Protein AF-A0AAU2EBX1-F1 (afdb_monomer)

Mean predicted aligned error: 6.44 Å

Nearest PDB structures (foldseek):
  4s0f-assembly1_A  TM=2.070E-01  e=4.768E-01  Acetivibrio thermocellus ATCC 27405
  6h2f-assembly1_I  TM=1.565E-01  e=7.961E+00  Aeromonas hydrophila subsp. hydrophila AL09-71

Foldseek 3Di:
DDDDDDDDDPDDPDPPDQLVVLVVLLVLLCCLQCVLLLVLLVQVVCVVVVNHDPCSLVVSLVSNLVSLVSLLVVCVVLDDPPDVVVVVVSCVLSVQLNVLSVCCVPDVVSLLSNLLSSLVSSLVSLQSSLVVLVQHSCLLAPPADPPDDPVVLVVLLVVLLVLLLVLLVVLVVLLCVVVVPPPCPVVVLVCVSQVPPDLSSLLSSLSSVLSVQQSSLQRSLVSSCVSSVHDVVVSLCRNLVSQLSSVCSSPPSSVSSSSSSVSSNVSCVVGSNSNSSSVSSSVSSSVVNVVVVVVVVVD

Structure (mmCIF, N/CA/C/O backbone):
data_AF-A0AAU2EBX1-F1
#
_entry.id   AF-A0AAU2EBX1-F1
#
loop_
_atom_site.group_PDB
_atom_site.id
_atom_site.type_symbol
_atom_site.label_atom_id
_atom_site.label_alt_id
_atom_site.label_comp_id
_atom_site.label_asym_id
_atom_site.label_entity_id
_atom_site.label_seq_id
_atom_site.pdbx_PDB_ins_code
_atom_site.Cartn_x
_atom_site.Cartn_y
_atom_site.Cartn_z
_atom_site.occupancy
_atom_site.B_iso_or_equiv
_atom_site.auth_seq_id
_atom_site.auth_comp_id
_atom_site.auth_asym_id
_atom_site.auth_atom_id
_atom_site.pdbx_PDB_model_num
ATOM 1 N N . MET A 1 1 ? -57.497 42.412 3.504 1.00 41.62 1 MET A N 1
ATOM 2 C CA . MET A 1 1 ? -57.061 41.058 3.909 1.00 41.62 1 MET A CA 1
ATOM 3 C C . MET A 1 1 ? -55.959 40.640 2.953 1.00 41.62 1 MET A C 1
ATOM 5 O O . MET A 1 1 ? -56.252 40.436 1.786 1.00 41.62 1 MET A O 1
ATOM 9 N N . SER A 1 2 ? -54.703 40.656 3.404 1.00 42.16 2 SER A N 1
ATOM 10 C CA . SER A 1 2 ? -53.536 40.344 2.570 1.00 42.16 2 SER A CA 1
ATOM 11 C C . SER A 1 2 ? -53.029 38.952 2.939 1.00 42.16 2 SER A C 1
ATOM 13 O O . SER A 1 2 ? -52.634 38.722 4.082 1.00 42.16 2 SER A O 1
ATOM 15 N N . THR A 1 3 ? -53.119 38.014 2.003 1.00 42.94 3 THR A N 1
ATOM 16 C CA . THR A 1 3 ? -52.605 36.647 2.108 1.00 42.94 3 THR A CA 1
ATOM 17 C C . THR A 1 3 ? -51.109 36.658 1.808 1.00 42.94 3 THR A C 1
ATOM 19 O O . THR A 1 3 ? -50.690 36.827 0.666 1.00 42.94 3 THR A O 1
ATOM 22 N N . VAL A 1 4 ? -50.289 36.489 2.846 1.00 42.91 4 VAL A N 1
ATOM 23 C CA . VAL A 1 4 ? -48.840 36.311 2.706 1.00 42.91 4 VAL A CA 1
ATOM 24 C C . VAL A 1 4 ? -48.576 34.882 2.234 1.00 42.91 4 VAL A C 1
ATOM 26 O O . VAL A 1 4 ? -48.843 33.923 2.956 1.00 42.91 4 VAL A O 1
ATOM 29 N N . ALA A 1 5 ? -48.069 34.744 1.010 1.00 46.91 5 ALA A N 1
ATOM 30 C CA . ALA A 1 5 ? -47.605 33.476 0.467 1.00 46.91 5 ALA A CA 1
ATOM 31 C C . ALA A 1 5 ? -46.300 33.057 1.167 1.00 46.91 5 ALA A C 1
ATOM 33 O O . ALA A 1 5 ? -45.279 33.737 1.074 1.00 46.91 5 ALA A O 1
ATOM 34 N N . SER A 1 6 ? -46.334 31.932 1.879 1.00 41.59 6 SER A N 1
ATOM 35 C CA . SER A 1 6 ? -45.150 31.297 2.455 1.00 41.59 6 SER A CA 1
ATOM 36 C C . SER A 1 6 ? -44.335 30.630 1.346 1.00 41.59 6 SER A C 1
ATOM 38 O O . SER A 1 6 ? -44.787 29.654 0.743 1.00 41.59 6 SER A O 1
ATOM 40 N N . HIS A 1 7 ? -43.134 31.139 1.078 1.00 38.91 7 HIS A N 1
ATOM 41 C CA . HIS A 1 7 ? -42.180 30.458 0.208 1.00 38.91 7 HIS A CA 1
ATOM 42 C C . HIS A 1 7 ? -41.736 29.124 0.833 1.00 38.91 7 HIS A C 1
ATOM 44 O O . HIS A 1 7 ? -41.475 29.073 2.039 1.00 38.91 7 HIS A O 1
ATOM 50 N N . PRO A 1 8 ? -41.622 28.046 0.038 1.00 45.88 8 PRO A N 1
ATOM 51 C CA . PRO A 1 8 ? -41.119 26.773 0.522 1.00 45.88 8 PRO A CA 1
ATOM 52 C C . PRO A 1 8 ? -39.643 26.930 0.883 1.00 45.88 8 PRO A C 1
ATOM 54 O O . PRO A 1 8 ? -38.803 27.245 0.041 1.00 45.88 8 PRO A O 1
ATOM 57 N N . VAL A 1 9 ? -39.337 26.710 2.160 1.00 45.66 9 VAL A N 1
ATOM 58 C CA . VAL A 1 9 ? -37.969 26.580 2.654 1.00 45.66 9 VAL A CA 1
ATOM 59 C C . VAL A 1 9 ? -37.342 25.393 1.927 1.00 45.66 9 VAL A C 1
ATOM 61 O O . VAL A 1 9 ? -37.714 24.243 2.157 1.00 45.66 9 VAL A O 1
ATOM 64 N N . THR A 1 10 ? -36.405 25.671 1.023 1.00 46.81 10 THR A N 1
ATOM 65 C CA . THR A 1 10 ? -35.555 24.665 0.385 1.00 46.81 10 THR A CA 1
ATOM 66 C C . THR A 1 10 ? -34.669 24.046 1.462 1.00 46.81 10 THR A C 1
ATOM 68 O O . THR A 1 10 ? -33.590 24.552 1.770 1.00 46.81 10 THR A O 1
ATOM 71 N N . GLY A 1 11 ? -35.173 22.995 2.107 1.00 43.22 11 GLY A N 1
ATOM 72 C CA . GLY A 1 11 ? -34.439 22.240 3.110 1.00 43.22 11 GLY A CA 1
ATOM 73 C C . GLY A 1 11 ? -33.179 21.648 2.492 1.00 43.22 11 GLY A C 1
ATOM 74 O O . GLY A 1 11 ? -33.242 20.974 1.464 1.00 43.22 11 GLY A O 1
ATOM 75 N N . ASN A 1 12 ? -32.031 21.910 3.119 1.00 44.38 12 ASN A N 1
ATOM 76 C CA . ASN A 1 12 ? -30.783 21.247 2.764 1.00 44.38 12 ASN A CA 1
ATOM 77 C C . ASN A 1 12 ? -30.995 19.724 2.774 1.00 44.38 12 ASN A C 1
ATOM 79 O O . ASN A 1 12 ? -31.653 19.213 3.688 1.00 44.38 12 ASN A O 1
ATOM 83 N N . PRO A 1 13 ? -30.450 18.987 1.791 1.00 46.91 13 PRO A N 1
ATOM 84 C CA . PRO A 1 13 ? -30.573 17.540 1.764 1.00 46.91 13 PRO A CA 1
ATOM 85 C C . PRO A 1 13 ? -30.025 16.946 3.071 1.00 46.91 13 PRO A C 1
ATOM 87 O O . PRO A 1 13 ? -29.011 17.429 3.589 1.00 46.91 13 PRO A O 1
ATOM 90 N N . PRO A 1 14 ? -30.678 15.907 3.620 1.00 43.53 14 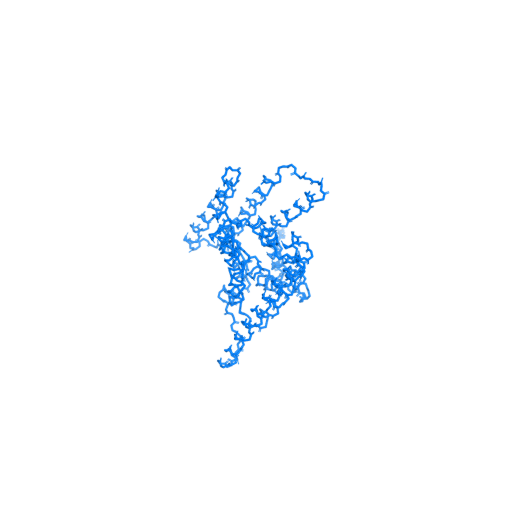PRO A N 1
ATOM 91 C CA . PRO A 1 14 ? -30.229 15.279 4.852 1.00 43.53 14 PRO A CA 1
ATOM 92 C C . PRO A 1 14 ? -28.784 14.778 4.691 1.00 43.53 14 PRO A C 1
ATOM 94 O O . PRO A 1 14 ? -28.427 14.263 3.623 1.00 43.53 14 PRO A O 1
ATOM 97 N N . PRO A 1 15 ? -27.934 14.916 5.727 1.00 51.50 15 PRO A N 1
ATOM 98 C CA . PRO A 1 15 ? -26.558 14.443 5.672 1.00 51.50 15 PRO A CA 1
ATOM 99 C C . PRO A 1 15 ? -26.545 12.954 5.323 1.00 51.50 15 PRO A C 1
ATOM 101 O O . PRO A 1 15 ? -27.290 12.158 5.898 1.00 51.50 15 PRO A O 1
ATOM 104 N N . ALA A 1 16 ? -25.715 12.577 4.347 1.00 52.88 16 ALA A N 1
ATOM 105 C CA . ALA A 1 16 ? -25.587 11.188 3.928 1.00 52.88 16 ALA A CA 1
ATOM 106 C C . ALA A 1 16 ? -25.302 10.298 5.146 1.00 52.88 16 ALA A C 1
ATOM 108 O O . ALA A 1 16 ? -24.457 10.638 5.975 1.00 52.88 16 ALA A O 1
ATOM 109 N N . ALA A 1 17 ? -25.992 9.155 5.231 1.00 60.66 17 ALA A N 1
ATOM 110 C CA . ALA A 1 17 ? -25.763 8.181 6.290 1.00 60.66 17 ALA A CA 1
ATOM 111 C C . ALA A 1 17 ? -24.248 7.908 6.425 1.00 60.66 17 ALA A C 1
ATOM 113 O O . ALA A 1 17 ? -23.605 7.662 5.395 1.00 60.66 17 ALA A O 1
ATOM 114 N N . PRO A 1 18 ? -23.673 7.940 7.644 1.00 69.88 18 PRO A N 1
ATOM 115 C CA . PRO A 1 18 ? -22.225 7.920 7.875 1.00 69.88 18 PRO A CA 1
ATOM 116 C C . PRO A 1 18 ? -21.463 6.842 7.086 1.00 69.88 18 PRO A C 1
ATOM 118 O O . PRO A 1 18 ? -20.353 7.089 6.618 1.00 69.88 18 PRO A O 1
ATOM 121 N N . GLY A 1 19 ? -22.083 5.679 6.852 1.00 77.94 19 GLY A N 1
ATOM 122 C CA . GLY A 1 19 ? -21.477 4.582 6.093 1.00 77.94 19 GLY A CA 1
ATOM 123 C C . GLY A 1 19 ? -21.308 4.832 4.588 1.00 77.94 19 GLY A C 1
ATOM 124 O O . GLY A 1 19 ? -20.322 4.389 4.000 1.00 77.94 19 GLY A O 1
ATOM 125 N N . ARG A 1 20 ? -22.193 5.608 3.942 1.00 83.44 20 ARG A N 1
ATOM 126 C CA . ARG A 1 20 ? -22.067 5.903 2.498 1.00 83.44 20 ARG A CA 1
ATOM 127 C C . ARG A 1 20 ? -20.846 6.774 2.196 1.00 83.44 20 ARG A C 1
ATOM 129 O O . ARG A 1 20 ? -20.253 6.635 1.129 1.00 83.44 20 ARG A O 1
ATOM 136 N N . ALA A 1 21 ? -20.463 7.655 3.121 1.00 89.62 21 ALA A N 1
ATOM 137 C CA . ALA A 1 21 ? -19.276 8.492 2.969 1.00 89.62 21 ALA A CA 1
ATOM 138 C C . ALA A 1 21 ? -17.985 7.660 3.037 1.00 89.62 21 ALA A C 1
ATOM 140 O O . ALA A 1 21 ? -17.120 7.820 2.178 1.00 89.62 21 ALA A O 1
ATOM 141 N N . SER A 1 22 ? -17.882 6.720 3.985 1.00 93.25 22 SER A N 1
ATOM 142 C CA . SER A 1 22 ? -16.699 5.858 4.118 1.00 93.25 22 SER A CA 1
ATOM 143 C C . SER A 1 22 ? -16.467 4.964 2.900 1.00 93.25 22 SER A C 1
ATOM 145 O O . SER A 1 22 ? -15.330 4.847 2.454 1.00 93.25 22 SER A O 1
ATOM 147 N N . GLY A 1 23 ? -17.528 4.407 2.303 1.00 94.44 23 GLY A N 1
ATOM 148 C CA . GLY A 1 23 ? -17.400 3.617 1.071 1.00 94.44 23 GLY A CA 1
ATOM 149 C C . GLY A 1 23 ? -16.854 4.435 -0.107 1.00 94.44 23 GLY A C 1
ATOM 150 O O . GLY A 1 23 ? -15.981 3.968 -0.834 1.00 94.44 23 GLY A O 1
ATOM 151 N N . ARG A 1 24 ? -17.300 5.692 -0.263 1.00 95.38 24 ARG A N 1
ATOM 152 C CA . ARG A 1 24 ? -16.767 6.607 -1.293 1.00 95.38 24 ARG A CA 1
ATOM 153 C C . ARG A 1 24 ? -15.320 7.001 -1.019 1.00 95.38 24 ARG A C 1
ATOM 155 O O . ARG A 1 24 ? -14.526 7.050 -1.950 1.00 95.38 24 ARG A O 1
ATOM 162 N N . HIS A 1 25 ? -14.978 7.267 0.243 1.00 96.06 25 HIS A N 1
ATOM 163 C CA . HIS A 1 25 ? -13.598 7.548 0.636 1.00 96.06 25 HIS A CA 1
ATOM 164 C C . HIS A 1 25 ? -12.679 6.365 0.338 1.00 96.06 25 HIS A C 1
ATOM 166 O O . HIS A 1 25 ? -11.586 6.573 -0.171 1.00 96.06 25 HIS A O 1
ATOM 172 N N . LEU A 1 26 ? -13.129 5.137 0.599 1.00 97.19 26 LEU A N 1
ATOM 173 C CA . LEU A 1 26 ? -12.361 3.941 0.278 1.00 97.19 26 LEU A CA 1
ATOM 174 C C . LEU A 1 26 ? -12.145 3.796 -1.232 1.00 97.19 26 LEU A C 1
ATOM 176 O O . LEU A 1 26 ? -11.009 3.656 -1.672 1.00 97.19 26 LEU A O 1
ATOM 180 N N . ALA A 1 27 ? -13.216 3.885 -2.025 1.00 96.94 27 ALA A N 1
ATOM 181 C CA . ALA A 1 27 ? -13.124 3.776 -3.479 1.00 96.94 27 ALA A CA 1
ATOM 182 C C . ALA A 1 27 ? -12.212 4.858 -4.082 1.00 96.94 27 ALA A C 1
ATOM 184 O O . ALA A 1 27 ? -11.336 4.550 -4.885 1.00 96.94 27 ALA A O 1
ATOM 185 N N . GLY A 1 28 ? -12.374 6.114 -3.651 1.00 97.31 28 GLY A N 1
ATOM 186 C CA . GLY A 1 28 ? -11.518 7.214 -4.091 1.00 97.31 28 GLY A CA 1
ATOM 187 C C . GLY A 1 28 ? -10.058 7.017 -3.683 1.00 97.31 28 GLY A C 1
ATOM 188 O O . GLY A 1 28 ? -9.167 7.264 -4.489 1.00 97.31 28 GLY A O 1
ATOM 189 N N . LEU A 1 29 ? -9.800 6.546 -2.457 1.00 97.69 29 LEU A N 1
ATOM 190 C CA . LEU A 1 29 ? -8.443 6.303 -1.966 1.00 97.69 29 LEU A CA 1
ATOM 191 C C . LEU A 1 29 ? -7.745 5.213 -2.784 1.00 97.69 29 LEU A C 1
ATOM 193 O O . LEU A 1 29 ? -6.605 5.406 -3.192 1.00 97.69 29 LEU A O 1
ATOM 197 N N . LEU A 1 30 ? -8.433 4.101 -3.058 1.00 97.31 30 LEU A N 1
ATOM 198 C CA . LEU A 1 30 ? -7.893 3.018 -3.882 1.00 97.31 30 LEU A CA 1
ATOM 199 C C . LEU A 1 30 ? -7.649 3.473 -5.323 1.00 97.31 30 LEU A C 1
ATOM 201 O O . LEU A 1 30 ? -6.608 3.151 -5.885 1.00 97.31 30 LEU A O 1
ATOM 205 N N . LEU A 1 31 ? -8.555 4.265 -5.901 1.00 96.56 31 LEU A N 1
ATOM 206 C CA . LEU A 1 31 ? -8.373 4.812 -7.245 1.00 96.56 31 LEU A CA 1
ATOM 207 C C . LEU A 1 31 ? -7.144 5.726 -7.323 1.00 96.56 31 LEU A C 1
ATOM 209 O O . LEU A 1 31 ? -6.330 5.587 -8.228 1.00 96.56 31 LEU A O 1
ATOM 213 N N . VAL A 1 32 ? -6.988 6.637 -6.362 1.00 96.38 32 VAL A N 1
ATOM 214 C CA . VAL A 1 32 ? -5.860 7.577 -6.328 1.00 96.38 32 VAL A CA 1
ATOM 215 C C . VAL A 1 32 ? -4.538 6.849 -6.081 1.00 96.38 32 VAL A C 1
ATOM 217 O O . VAL A 1 32 ? -3.565 7.103 -6.788 1.00 96.38 32 VAL A O 1
ATOM 220 N N . ALA A 1 33 ? -4.502 5.942 -5.104 1.00 95.81 33 ALA A N 1
ATOM 221 C CA . ALA A 1 33 ? -3.272 5.280 -4.683 1.00 95.81 33 ALA A CA 1
ATOM 222 C C . ALA A 1 33 ? -2.842 4.144 -5.621 1.00 95.81 33 ALA A C 1
ATOM 224 O O . ALA A 1 33 ? -1.656 3.995 -5.893 1.00 95.81 33 ALA A O 1
ATOM 225 N N . LEU A 1 34 ? -3.789 3.336 -6.102 1.00 94.81 34 LEU A N 1
ATOM 226 C CA . LEU A 1 34 ? -3.503 2.097 -6.832 1.00 94.81 34 LEU A CA 1
ATOM 227 C C . LEU A 1 34 ? -3.910 2.156 -8.303 1.00 94.81 34 LEU A C 1
ATOM 229 O O . LEU A 1 34 ? -3.488 1.294 -9.066 1.00 94.81 34 LEU A O 1
ATOM 233 N N . GLY A 1 35 ? -4.688 3.162 -8.715 1.00 93.06 35 GLY A N 1
ATOM 234 C CA . GLY A 1 35 ? -5.100 3.350 -10.106 1.00 93.06 35 GLY A CA 1
ATOM 235 C C . GLY A 1 35 ? -3.924 3.380 -11.084 1.00 93.06 35 GLY A C 1
ATOM 236 O O . GLY A 1 35 ? -3.943 2.584 -12.022 1.00 93.06 35 GLY A O 1
ATOM 237 N N . PRO A 1 36 ? -2.877 4.204 -10.859 1.00 91.75 36 PRO A N 1
ATOM 238 C CA . PRO A 1 36 ? -1.703 4.210 -11.726 1.00 91.75 36 PRO A CA 1
ATOM 239 C C . PRO A 1 36 ? -1.063 2.827 -11.831 1.00 91.75 36 PRO A C 1
ATOM 241 O O . PRO A 1 36 ? -0.917 2.324 -12.935 1.00 91.75 36 PRO A O 1
ATOM 244 N N . THR A 1 37 ? -0.798 2.161 -10.701 1.00 88.94 37 THR A N 1
ATOM 245 C CA . THR A 1 37 ? -0.186 0.823 -10.684 1.00 88.94 37 THR A CA 1
ATOM 246 C C . THR A 1 37 ? -1.042 -0.224 -11.395 1.00 88.94 37 THR A C 1
ATOM 248 O O . THR A 1 37 ? -0.511 -1.034 -12.147 1.00 88.94 37 THR A O 1
ATOM 251 N N . ALA A 1 38 ? -2.363 -0.210 -11.200 1.00 87.94 38 ALA A N 1
ATOM 252 C CA . ALA A 1 38 ? -3.273 -1.126 -11.883 1.00 87.94 38 ALA A CA 1
ATOM 253 C C . ALA A 1 38 ? -3.236 -0.926 -13.406 1.00 87.94 38 ALA A C 1
ATOM 255 O O . ALA A 1 38 ? -3.242 -1.903 -14.155 1.00 87.94 38 ALA A O 1
ATOM 256 N N . VAL A 1 39 ? -3.148 0.328 -13.865 1.00 88.50 39 VAL A N 1
ATOM 257 C CA . VAL A 1 39 ? -2.975 0.632 -15.288 1.00 88.50 39 VAL A CA 1
ATOM 258 C C . VAL A 1 39 ? -1.600 0.182 -15.778 1.00 88.50 39 VAL A C 1
ATOM 260 O O . VAL A 1 39 ? -1.549 -0.476 -16.812 1.00 88.50 39 VAL A O 1
ATOM 263 N N . SER A 1 40 ? -0.509 0.436 -15.044 1.00 85.50 40 SER A N 1
ATOM 264 C CA . SER A 1 40 ? 0.828 -0.037 -15.438 1.00 85.50 40 SER A CA 1
ATOM 265 C C . SER A 1 40 ? 0.861 -1.565 -15.583 1.00 85.50 40 SER A C 1
ATOM 267 O O . SER A 1 40 ? 1.381 -2.076 -16.568 1.00 85.50 40 SER A O 1
ATOM 269 N N . VAL A 1 41 ? 0.256 -2.304 -14.642 1.00 84.00 41 VAL A N 1
ATOM 270 C CA . VAL A 1 41 ? 0.161 -3.775 -14.703 1.00 84.00 41 VAL A CA 1
ATOM 271 C C . VAL A 1 41 ? -0.648 -4.231 -15.922 1.00 84.00 41 VAL A C 1
ATOM 273 O O . VAL A 1 41 ? -0.265 -5.191 -16.588 1.00 84.00 41 VAL A O 1
ATOM 276 N N . ALA A 1 42 ? -1.747 -3.544 -16.245 1.00 85.69 42 ALA A N 1
ATOM 277 C CA . ALA A 1 42 ? -2.550 -3.857 -17.425 1.00 85.69 42 ALA A CA 1
ATOM 278 C C . ALA A 1 42 ? -1.803 -3.571 -18.741 1.00 85.69 42 ALA A C 1
ATOM 280 O O . ALA A 1 42 ? -1.876 -4.378 -19.668 1.00 85.69 42 ALA A O 1
ATOM 281 N N . LEU A 1 43 ? -1.071 -2.455 -18.825 1.00 85.44 43 LEU A N 1
ATOM 282 C CA . LEU A 1 43 ? -0.263 -2.099 -19.996 1.00 85.44 43 LEU A CA 1
ATOM 283 C C . LEU A 1 43 ? 0.885 -3.095 -20.209 1.00 85.44 43 LEU A C 1
ATOM 285 O O . LEU A 1 43 ? 1.067 -3.582 -21.325 1.00 85.44 43 LEU A O 1
ATOM 289 N N . ASP A 1 44 ? 1.571 -3.493 -19.137 1.00 81.31 44 ASP A N 1
ATOM 290 C CA . ASP A 1 44 ? 2.612 -4.522 -19.185 1.00 81.31 44 ASP A CA 1
ATOM 291 C C . ASP A 1 44 ? 2.050 -5.889 -19.626 1.00 81.31 44 ASP A C 1
ATOM 293 O O . ASP A 1 44 ? 2.661 -6.595 -20.434 1.00 81.31 44 ASP A O 1
ATOM 297 N N . ALA A 1 45 ? 0.849 -6.257 -19.166 1.00 81.50 45 ALA A N 1
ATOM 298 C CA . ALA A 1 45 ? 0.170 -7.471 -19.617 1.00 81.50 45 ALA A CA 1
ATOM 299 C C . ALA A 1 45 ? -0.177 -7.427 -21.119 1.00 81.50 45 ALA A C 1
ATOM 301 O O . ALA A 1 45 ? 0.056 -8.409 -21.827 1.00 81.50 45 ALA A O 1
ATOM 302 N N . LEU A 1 46 ? -0.680 -6.294 -21.626 1.00 85.25 46 LEU A N 1
ATOM 303 C CA . LEU A 1 46 ? -0.950 -6.101 -23.058 1.00 85.25 46 LEU A CA 1
ATOM 304 C C . LEU A 1 46 ? 0.332 -6.174 -23.895 1.00 85.25 46 LEU A C 1
ATOM 306 O O . LEU A 1 46 ? 0.356 -6.837 -24.933 1.00 85.25 46 LEU A O 1
ATOM 310 N N . SER A 1 47 ? 1.409 -5.550 -23.419 1.00 83.56 47 SER A N 1
ATOM 311 C CA . SER A 1 47 ? 2.722 -5.588 -24.065 1.00 83.56 47 SER A CA 1
ATOM 312 C C . SER A 1 47 ? 3.244 -7.025 -24.187 1.00 83.56 47 SER A C 1
ATOM 314 O O . SER A 1 47 ? 3.628 -7.459 -25.275 1.00 83.56 47 SER A O 1
ATOM 316 N N . ARG A 1 48 ? 3.145 -7.821 -23.111 1.00 81.44 48 ARG A N 1
ATOM 317 C CA . ARG A 1 48 ? 3.504 -9.252 -23.117 1.00 81.44 48 ARG A CA 1
ATOM 318 C C . ARG A 1 48 ? 2.613 -10.108 -24.018 1.00 81.44 48 ARG A C 1
ATOM 320 O O . ARG A 1 48 ? 3.084 -11.112 -24.542 1.00 81.44 48 ARG A O 1
ATOM 327 N N . ALA A 1 49 ? 1.366 -9.701 -24.241 1.00 86.12 49 ALA A N 1
ATOM 328 C CA . ALA A 1 49 ? 0.464 -10.339 -25.198 1.00 86.12 49 ALA A CA 1
ATOM 329 C C . ALA A 1 49 ? 0.748 -9.957 -26.668 1.00 86.12 49 ALA A C 1
ATOM 331 O O . ALA A 1 49 ? 0.019 -10.388 -27.558 1.00 86.12 49 ALA A O 1
ATOM 332 N N . GLY A 1 50 ? 1.789 -9.161 -26.946 1.00 91.12 50 GLY A N 1
ATOM 333 C CA . GLY A 1 50 ? 2.140 -8.726 -28.302 1.00 91.12 50 GLY A CA 1
ATOM 334 C C . GLY A 1 50 ? 1.394 -7.473 -28.767 1.00 91.12 50 GLY A C 1
ATOM 335 O O . GLY A 1 50 ? 1.411 -7.154 -29.956 1.00 91.12 50 GLY A O 1
ATOM 336 N N . HIS A 1 51 ? 0.764 -6.741 -27.844 1.00 90.50 51 HIS A N 1
ATOM 337 C CA . HIS A 1 51 ? 0.049 -5.493 -28.108 1.00 90.50 51 HIS A CA 1
ATOM 338 C C . HIS A 1 51 ? 0.717 -4.314 -27.377 1.00 90.50 51 HIS A C 1
ATOM 340 O O . HIS A 1 51 ? 0.128 -3.759 -26.445 1.00 90.50 51 HIS A O 1
ATOM 346 N N . PRO A 1 52 ? 1.953 -3.924 -27.753 1.00 86.75 52 PRO A N 1
ATOM 347 C CA . PRO A 1 52 ? 2.641 -2.813 -27.106 1.00 86.75 52 PRO A CA 1
ATOM 348 C C . PRO A 1 52 ? 1.860 -1.513 -27.313 1.00 86.75 52 PRO A C 1
ATOM 350 O O . PRO A 1 52 ? 1.442 -1.197 -28.428 1.00 86.75 52 PRO A O 1
ATOM 353 N N . VAL A 1 53 ? 1.683 -0.744 -26.238 1.00 85.31 53 VAL A N 1
ATOM 354 C CA . VAL A 1 53 ? 0.965 0.534 -26.277 1.00 85.31 53 VAL A CA 1
ATOM 355 C C . VAL A 1 53 ? 1.969 1.664 -26.534 1.00 85.31 53 VAL A C 1
ATOM 357 O O . VAL A 1 53 ? 2.834 1.921 -25.690 1.00 85.31 53 VAL A O 1
ATOM 360 N N . PRO A 1 54 ? 1.894 2.367 -27.682 1.00 85.19 54 PRO A N 1
ATOM 361 C CA . PRO A 1 54 ? 2.779 3.492 -27.954 1.00 85.19 54 PRO A CA 1
ATOM 362 C C . PRO A 1 54 ? 2.656 4.559 -26.863 1.00 85.19 54 PRO A C 1
ATOM 364 O O . PRO A 1 54 ? 1.555 4.974 -26.507 1.00 85.19 54 PRO A O 1
ATOM 367 N N . GLY A 1 55 ? 3.791 5.020 -26.335 1.00 83.88 55 GLY A N 1
ATOM 368 C CA . GLY A 1 55 ? 3.807 6.063 -25.308 1.00 83.88 55 GLY A CA 1
ATOM 369 C C . GLY A 1 55 ? 3.430 5.596 -23.898 1.00 83.88 55 GLY A C 1
ATOM 370 O O . GLY A 1 55 ? 3.157 6.448 -23.058 1.00 83.88 55 GLY A O 1
ATOM 371 N N . GLU A 1 56 ? 3.465 4.289 -23.608 1.00 85.69 56 GLU A N 1
ATOM 372 C CA . GLU A 1 56 ? 3.199 3.708 -22.278 1.00 85.69 56 GLU A CA 1
ATOM 373 C C . GLU A 1 56 ? 3.862 4.485 -21.129 1.00 85.69 56 GLU A C 1
ATOM 375 O O . GLU A 1 56 ? 3.196 4.872 -20.174 1.00 85.69 56 GLU A O 1
ATOM 380 N N . ARG A 1 57 ? 5.157 4.806 -21.252 1.00 86.00 57 ARG A N 1
ATOM 381 C CA . ARG A 1 57 ? 5.888 5.575 -20.230 1.00 86.00 57 ARG A CA 1
ATOM 382 C C . ARG A 1 57 ? 5.300 6.970 -19.995 1.00 86.00 57 ARG A C 1
ATOM 384 O O . ARG A 1 57 ? 5.269 7.433 -18.861 1.00 86.00 57 ARG A O 1
ATOM 391 N N . VAL A 1 58 ? 4.863 7.650 -21.055 1.00 89.50 58 VAL A N 1
ATOM 392 C CA . VAL A 1 58 ? 4.239 8.978 -20.944 1.00 89.50 58 VAL A CA 1
ATOM 393 C C . VAL A 1 58 ? 2.873 8.849 -20.277 1.00 89.50 58 VAL A C 1
ATOM 395 O O . VAL A 1 58 ? 2.563 9.630 -19.383 1.00 89.50 58 VAL A O 1
ATOM 398 N N . ALA A 1 59 ? 2.085 7.843 -20.664 1.00 88.75 59 ALA A N 1
ATOM 399 C CA . ALA A 1 59 ? 0.789 7.570 -20.054 1.00 88.75 59 ALA A CA 1
ATOM 400 C C . ALA A 1 59 ? 0.913 7.254 -18.552 1.00 88.75 59 ALA A C 1
ATOM 402 O O . ALA A 1 59 ? 0.155 7.812 -17.761 1.00 88.75 59 ALA A O 1
ATOM 403 N N . ASP A 1 60 ? 1.893 6.437 -18.151 1.00 88.88 60 ASP A N 1
ATOM 404 C CA . ASP A 1 60 ? 2.150 6.101 -16.743 1.00 88.88 60 ASP A CA 1
ATOM 405 C C . ASP A 1 60 ? 2.488 7.348 -15.911 1.00 88.88 60 ASP A C 1
ATOM 407 O O . ASP A 1 60 ? 1.848 7.607 -14.891 1.00 88.88 60 ASP A O 1
ATOM 411 N N . VAL A 1 61 ? 3.417 8.183 -16.394 1.00 91.50 61 VAL A N 1
ATOM 412 C CA . VAL A 1 61 ? 3.779 9.447 -15.728 1.00 91.50 61 VAL A CA 1
ATOM 413 C C . VAL A 1 61 ? 2.573 10.385 -15.631 1.00 91.50 61 VAL A C 1
ATOM 415 O O . VAL A 1 61 ? 2.312 10.948 -14.570 1.00 91.50 61 VAL A O 1
ATOM 418 N N . VAL A 1 62 ? 1.793 10.541 -16.706 1.00 93.50 62 VAL A N 1
ATOM 419 C CA . VAL A 1 62 ? 0.594 11.399 -16.702 1.00 93.50 62 VAL A CA 1
ATOM 420 C C . VAL A 1 62 ? -0.440 10.902 -15.691 1.00 93.50 62 VAL A C 1
ATOM 422 O O . VAL A 1 62 ? -0.992 11.706 -14.939 1.00 93.50 62 VAL A O 1
ATOM 425 N N . LEU A 1 63 ? -0.683 9.593 -15.616 1.00 92.94 63 LEU A N 1
ATOM 426 C CA . LEU A 1 63 ? -1.609 9.016 -14.640 1.00 92.94 63 LEU A CA 1
ATOM 427 C C . LEU A 1 63 ? -1.130 9.226 -13.203 1.00 92.94 63 LEU A C 1
ATOM 429 O O . LEU A 1 63 ? -1.931 9.600 -12.345 1.00 92.94 63 LEU A O 1
ATOM 433 N N . ARG A 1 64 ? 0.169 9.058 -12.937 1.00 93.88 64 ARG A N 1
ATOM 434 C CA . ARG A 1 64 ? 0.756 9.337 -11.619 1.00 93.88 64 ARG A CA 1
ATOM 435 C C . ARG A 1 64 ? 0.638 10.813 -11.253 1.00 93.88 64 ARG A C 1
ATOM 437 O O . ARG A 1 64 ? 0.229 11.113 -10.135 1.00 93.88 64 ARG A O 1
ATOM 444 N N . LEU A 1 65 ? 0.886 11.731 -12.189 1.00 96.12 65 LEU A N 1
ATOM 445 C CA . LEU A 1 65 ? 0.680 13.170 -11.985 1.00 96.12 65 LEU A CA 1
ATOM 446 C C . LEU A 1 65 ? -0.780 13.500 -11.648 1.00 96.12 65 LEU A C 1
ATOM 448 O O . LEU A 1 65 ? -1.032 14.264 -10.715 1.00 96.12 65 LEU A O 1
ATOM 452 N N . ILE A 1 66 ? -1.742 12.894 -12.355 1.00 96.19 66 ILE A N 1
ATOM 453 C CA . ILE A 1 66 ? -3.175 13.044 -12.060 1.00 96.19 66 ILE A CA 1
ATOM 454 C C . ILE A 1 66 ? -3.487 12.530 -10.651 1.00 96.19 66 ILE A C 1
ATOM 456 O O . ILE A 1 66 ? -4.161 13.223 -9.888 1.00 96.19 66 ILE A O 1
ATOM 460 N N . SER A 1 67 ? -2.974 11.356 -10.275 1.00 96.25 67 SER A N 1
ATOM 461 C CA . SER A 1 67 ? -3.153 10.795 -8.932 1.00 96.25 67 SER A CA 1
ATOM 462 C C . SER A 1 67 ? -2.537 11.666 -7.840 1.00 96.25 67 SER A C 1
ATOM 464 O O . SER A 1 67 ? -3.189 11.909 -6.826 1.00 96.25 67 SER A O 1
ATOM 466 N N . ILE A 1 68 ? -1.320 12.181 -8.042 1.00 96.44 68 ILE A N 1
ATOM 467 C CA . ILE A 1 68 ? -0.663 13.108 -7.112 1.00 96.44 68 ILE A CA 1
ATOM 468 C C . ILE A 1 68 ? -1.525 14.359 -6.944 1.00 96.44 68 ILE A C 1
ATOM 470 O O . ILE A 1 68 ? -1.866 14.722 -5.821 1.00 96.44 68 ILE A O 1
ATOM 474 N N . PHE A 1 69 ? -1.940 14.981 -8.049 1.00 96.31 69 PHE A N 1
ATOM 475 C CA . PHE A 1 69 ? -2.775 16.178 -8.016 1.00 96.31 69 PHE A CA 1
ATOM 476 C C . PHE A 1 69 ? -4.115 15.923 -7.311 1.00 96.31 69 PHE A C 1
ATOM 478 O O . PHE A 1 69 ? -4.518 16.704 -6.446 1.00 96.31 69 PHE A O 1
ATOM 485 N N . ALA A 1 70 ? -4.779 14.806 -7.615 1.00 96.69 70 ALA A N 1
ATOM 486 C CA . ALA A 1 70 ? -6.020 14.405 -6.963 1.00 96.69 70 ALA A CA 1
ATOM 487 C C . ALA A 1 70 ? -5.828 14.185 -5.453 1.00 96.69 70 ALA A C 1
ATOM 489 O O . ALA A 1 70 ? -6.631 14.683 -4.661 1.00 96.69 70 ALA A O 1
ATOM 490 N N . ALA A 1 71 ? -4.751 13.504 -5.041 1.00 96.31 71 ALA A N 1
ATOM 491 C CA . ALA A 1 71 ? -4.407 13.311 -3.634 1.00 96.31 71 ALA A CA 1
ATOM 492 C C . ALA A 1 71 ? -4.176 14.650 -2.922 1.00 96.31 71 ALA A C 1
ATOM 494 O O . ALA A 1 71 ? -4.710 14.864 -1.834 1.00 96.31 71 ALA A O 1
ATOM 495 N N . THR A 1 72 ? -3.429 15.564 -3.547 1.00 95.19 72 THR A N 1
ATOM 496 C CA . THR A 1 72 ? -3.142 16.900 -3.015 1.00 95.19 72 THR A CA 1
ATOM 497 C C . THR A 1 72 ? -4.414 17.718 -2.846 1.00 95.19 72 THR A C 1
ATOM 499 O O . THR A 1 72 ? -4.668 18.217 -1.751 1.00 95.19 72 THR A O 1
ATOM 502 N N . VAL A 1 73 ? -5.245 17.829 -3.888 1.00 94.94 73 VAL A N 1
ATOM 503 C CA . VAL A 1 73 ? -6.522 18.560 -3.818 1.00 94.94 73 VAL A CA 1
ATOM 504 C C . VAL A 1 73 ? -7.409 17.962 -2.733 1.00 94.94 73 VAL A C 1
ATOM 506 O O . VAL A 1 73 ? -7.980 18.692 -1.924 1.00 94.94 73 VAL A O 1
ATOM 509 N N . TRP A 1 74 ? -7.489 16.633 -2.660 1.00 96.19 74 TRP A N 1
ATOM 510 C CA . TRP A 1 74 ? -8.295 15.976 -1.644 1.00 96.19 74 TRP A CA 1
ATOM 511 C C . TRP A 1 74 ? -7.764 16.251 -0.236 1.00 96.19 74 TRP A C 1
ATOM 513 O O . TRP A 1 74 ? -8.542 16.632 0.635 1.00 96.19 74 TRP A O 1
ATOM 523 N N . LEU A 1 75 ? -6.451 16.159 -0.014 1.00 94.38 75 LEU A N 1
ATOM 524 C CA . LEU A 1 75 ? -5.826 16.526 1.256 1.00 94.38 75 LEU A CA 1
ATOM 525 C C . LEU A 1 75 ? -6.130 17.978 1.634 1.00 94.38 75 LEU A C 1
ATOM 527 O O . LEU A 1 75 ? -6.591 18.194 2.751 1.00 94.38 75 LEU A O 1
ATOM 531 N N . VAL A 1 76 ? -5.986 18.941 0.714 1.00 92.25 76 VAL A N 1
ATOM 532 C CA . VAL A 1 76 ? -6.332 20.358 0.950 1.00 92.25 76 VAL A CA 1
ATOM 533 C C . VAL A 1 76 ? -7.781 20.501 1.423 1.00 92.25 76 VAL A C 1
ATOM 535 O O . VAL A 1 76 ? -8.041 21.192 2.406 1.00 92.25 76 VAL A O 1
ATOM 538 N N . LEU A 1 77 ? -8.725 19.812 0.774 1.00 91.56 77 LEU A N 1
ATOM 539 C CA . LEU A 1 77 ? -10.146 19.855 1.138 1.00 91.56 77 LEU A CA 1
ATOM 540 C C . LEU A 1 77 ? -10.443 19.189 2.493 1.00 91.56 77 LEU A C 1
ATOM 542 O O . LEU A 1 77 ? -11.424 19.532 3.159 1.00 91.56 77 LEU A O 1
ATOM 546 N N . LEU A 1 78 ? -9.630 18.215 2.910 1.00 90.38 78 LEU A N 1
ATOM 547 C CA . LEU A 1 78 ? -9.810 17.493 4.171 1.00 90.38 78 LEU A CA 1
ATOM 548 C C . LEU A 1 78 ? -9.085 18.161 5.347 1.00 90.38 78 LEU A C 1
ATOM 550 O O . LEU A 1 78 ? -9.559 18.066 6.484 1.00 90.38 78 LEU A O 1
ATOM 554 N N . THR A 1 79 ? -7.951 18.820 5.111 1.00 83.88 79 THR A N 1
ATOM 555 C CA . THR A 1 79 ? -7.168 19.492 6.148 1.00 83.88 79 THR A CA 1
ATOM 556 C C . THR A 1 79 ? -7.692 20.904 6.370 1.00 83.88 79 THR A C 1
ATOM 558 O O . THR A 1 79 ? -7.578 21.767 5.506 1.00 83.88 79 THR A O 1
ATOM 561 N N . ARG A 1 80 ? -8.246 21.175 7.557 1.00 70.94 80 ARG A N 1
ATOM 562 C CA . ARG A 1 80 ? -8.595 22.550 7.937 1.00 70.94 80 ARG A CA 1
ATOM 563 C C . ARG A 1 80 ? -7.332 23.428 7.980 1.00 70.94 80 ARG A C 1
ATOM 565 O O . ARG A 1 80 ? -6.297 22.952 8.447 1.00 70.94 80 ARG A O 1
ATOM 572 N N . PRO A 1 81 ? -7.429 24.718 7.616 1.00 59.84 81 PRO A N 1
ATOM 573 C CA . PRO A 1 81 ? -6.292 25.643 7.561 1.00 59.84 81 PRO A CA 1
ATOM 574 C C . PRO A 1 81 ? -5.701 26.020 8.931 1.00 59.84 81 PRO A C 1
ATOM 576 O O . PRO A 1 81 ? -4.815 26.864 9.005 1.00 59.84 81 PRO A O 1
ATOM 579 N N . SER A 1 82 ? -6.151 25.417 10.037 1.00 61.84 82 SER A N 1
ATOM 580 C CA . SER A 1 82 ? -5.791 25.845 11.395 1.00 61.84 82 SER A CA 1
ATOM 581 C C . SER A 1 82 ? -4.329 25.583 11.787 1.00 61.84 82 SER A C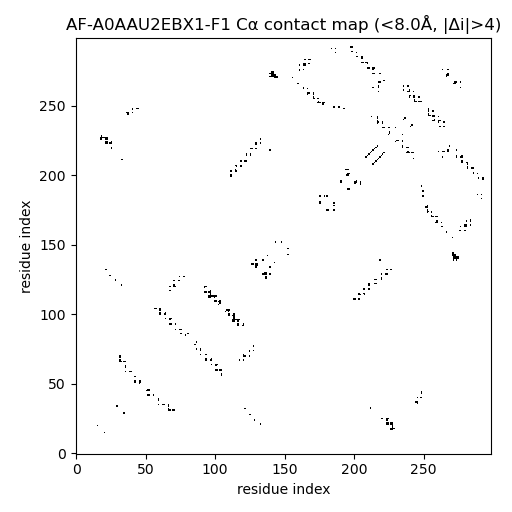 1
ATOM 583 O O . SER A 1 82 ? -3.929 25.933 12.891 1.00 61.84 82 SER A O 1
ATOM 585 N N . ALA A 1 83 ? -3.527 24.957 10.921 1.00 79.00 83 ALA A N 1
ATOM 586 C CA . ALA A 1 83 ? -2.111 24.695 11.151 1.00 79.00 83 ALA A CA 1
ATOM 587 C C . ALA A 1 83 ? -1.305 24.982 9.876 1.00 79.00 83 ALA A C 1
ATOM 589 O O . ALA A 1 83 ? -1.178 24.117 9.011 1.00 79.00 83 ALA A O 1
ATOM 590 N N . TRP A 1 84 ? -0.741 26.188 9.780 1.00 82.81 84 TRP A N 1
ATOM 591 C CA . TRP A 1 84 ? 0.062 26.659 8.641 1.00 82.81 84 TRP A CA 1
ATOM 592 C C . TRP A 1 84 ? 1.178 25.682 8.234 1.00 82.81 84 TRP A C 1
ATOM 594 O O . TRP A 1 84 ? 1.428 25.487 7.047 1.00 82.81 84 TRP A O 1
ATOM 604 N N . TRP A 1 85 ? 1.796 25.001 9.206 1.00 84.31 85 TRP A N 1
ATOM 605 C CA . TRP A 1 85 ? 2.845 24.013 8.954 1.00 84.31 85 TRP A CA 1
ATOM 606 C C . TRP A 1 85 ? 2.345 22.810 8.142 1.00 84.31 85 TRP A C 1
ATOM 608 O O . TRP A 1 85 ? 3.099 22.268 7.341 1.00 84.31 85 TRP A O 1
ATOM 618 N N . ARG A 1 86 ? 1.071 22.406 8.284 1.00 85.19 86 ARG A N 1
ATOM 619 C CA . ARG A 1 86 ? 0.482 21.318 7.479 1.00 85.19 86 ARG A CA 1
ATOM 620 C C . ARG A 1 86 ? 0.338 21.741 6.030 1.00 85.19 86 ARG A C 1
ATOM 622 O O . ARG A 1 86 ? 0.659 20.960 5.146 1.00 85.19 86 ARG A O 1
ATOM 629 N N . SER A 1 87 ? -0.096 22.975 5.796 1.00 85.94 87 SER A N 1
ATOM 630 C CA . SER A 1 87 ? -0.177 23.527 4.446 1.00 85.94 87 SER A CA 1
ATOM 631 C C . SER A 1 87 ? 1.208 23.616 3.809 1.00 85.94 87 SER A C 1
ATOM 633 O O . SER A 1 87 ? 1.364 23.214 2.664 1.00 85.94 87 SER A O 1
ATOM 635 N N . LEU A 1 88 ? 2.229 24.058 4.554 1.00 88.38 88 LEU A N 1
ATOM 636 C CA . LEU A 1 88 ? 3.606 24.076 4.052 1.00 88.38 88 LEU A CA 1
ATOM 637 C C . LEU A 1 88 ? 4.129 22.677 3.723 1.00 88.38 88 LEU A C 1
ATOM 639 O O . LEU A 1 88 ? 4.674 22.489 2.641 1.00 88.38 88 LEU A O 1
ATOM 643 N N . LEU A 1 89 ? 3.942 21.698 4.613 1.00 8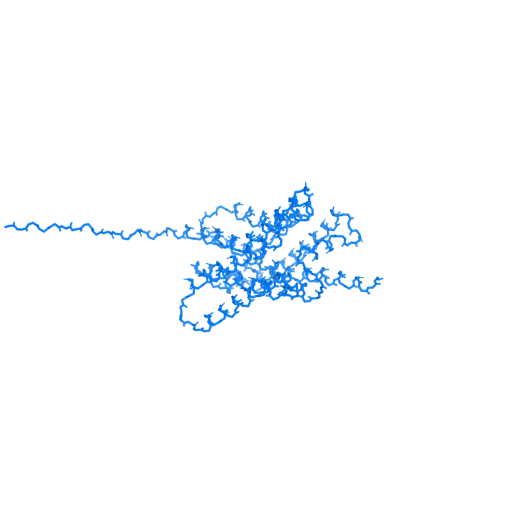8.88 89 LEU A N 1
ATOM 644 C CA . LEU A 1 89 ? 4.360 20.317 4.356 1.00 88.88 89 LEU A CA 1
ATOM 645 C C . LEU A 1 89 ? 3.622 19.716 3.161 1.00 88.88 89 LEU A C 1
ATOM 647 O O . LEU A 1 89 ? 4.251 19.068 2.332 1.00 88.88 89 LEU A O 1
ATOM 651 N N . LEU A 1 90 ? 2.312 19.944 3.048 1.00 90.31 90 LEU A N 1
ATOM 652 C CA . LEU A 1 90 ? 1.521 19.457 1.923 1.00 90.31 90 LEU A CA 1
ATOM 653 C C . LEU A 1 90 ? 1.998 20.078 0.611 1.00 90.31 90 LEU A C 1
ATOM 655 O O . LEU A 1 90 ? 2.202 19.347 -0.354 1.00 90.31 90 LEU A O 1
ATOM 659 N N . THR A 1 91 ? 2.222 21.393 0.580 1.00 90.38 91 THR A N 1
ATOM 660 C CA . THR A 1 91 ? 2.761 22.086 -0.595 1.00 90.38 91 THR A CA 1
ATOM 661 C C . THR A 1 91 ? 4.152 21.570 -0.942 1.00 90.38 91 THR A C 1
ATOM 663 O O . THR A 1 91 ? 4.388 21.213 -2.089 1.00 90.38 91 THR A O 1
ATOM 666 N N . ALA A 1 92 ? 5.062 21.468 0.030 1.00 90.31 92 ALA A N 1
ATOM 667 C CA . ALA A 1 92 ? 6.420 20.984 -0.201 1.00 90.31 92 ALA A CA 1
ATOM 668 C C . ALA A 1 92 ? 6.423 19.547 -0.744 1.00 90.31 92 ALA A C 1
ATOM 670 O O . ALA A 1 92 ? 7.060 19.274 -1.761 1.00 90.31 92 ALA A O 1
ATOM 671 N N . LEU A 1 93 ? 5.667 18.645 -0.111 1.00 92.06 93 LEU A N 1
ATOM 672 C CA . LEU A 1 93 ? 5.566 17.245 -0.513 1.00 92.06 93 LEU A CA 1
ATOM 673 C C . LEU A 1 93 ? 4.912 17.097 -1.893 1.00 92.06 93 LEU A C 1
ATOM 675 O O . LEU A 1 93 ? 5.429 16.367 -2.733 1.00 92.06 93 LEU A O 1
ATOM 679 N N . SER A 1 94 ? 3.822 17.826 -2.149 1.00 92.56 94 SER A N 1
ATOM 680 C CA . SER A 1 94 ? 3.098 17.774 -3.427 1.00 92.56 94 SER A CA 1
ATOM 681 C C . SER A 1 94 ? 3.928 18.339 -4.570 1.00 92.56 94 SER A C 1
ATOM 683 O O . SER A 1 94 ? 4.048 17.693 -5.605 1.00 92.56 94 SER A O 1
ATOM 685 N N . SER A 1 95 ? 4.547 19.507 -4.384 1.00 93.12 95 SER A N 1
ATOM 686 C CA . SER A 1 95 ? 5.422 20.107 -5.394 1.00 93.12 95 SER A CA 1
ATOM 687 C C . SER A 1 95 ? 6.620 19.211 -5.685 1.00 93.12 95 SER A C 1
ATOM 689 O O . SER A 1 95 ? 6.954 19.006 -6.847 1.00 93.12 95 SER A O 1
ATOM 691 N N . THR A 1 96 ? 7.229 18.620 -4.652 1.00 93.06 96 THR A N 1
ATOM 692 C CA . THR A 1 96 ? 8.349 17.682 -4.825 1.00 93.06 96 THR A CA 1
ATOM 693 C C . THR A 1 96 ? 7.917 16.441 -5.602 1.00 93.06 96 THR A C 1
ATOM 695 O O . THR A 1 96 ? 8.591 16.071 -6.559 1.00 93.06 96 THR A O 1
ATOM 698 N N . ALA A 1 97 ? 6.782 15.832 -5.241 1.00 93.19 97 ALA A N 1
ATOM 699 C CA . ALA A 1 97 ? 6.245 14.668 -5.940 1.00 93.19 97 ALA A CA 1
ATOM 700 C C . ALA A 1 97 ? 5.922 14.993 -7.407 1.00 93.19 97 ALA A C 1
ATOM 702 O O . ALA A 1 97 ? 6.370 14.277 -8.292 1.00 93.19 97 ALA A O 1
ATOM 703 N N . LEU A 1 98 ? 5.221 16.102 -7.678 1.00 95.06 98 LEU A N 1
ATOM 704 C CA . LEU A 1 98 ? 4.869 16.534 -9.036 1.00 95.06 98 LEU A CA 1
ATOM 705 C C . LEU A 1 98 ? 6.106 16.812 -9.898 1.00 95.06 98 LEU A C 1
ATOM 707 O O . LEU A 1 98 ? 6.174 16.350 -11.034 1.00 95.06 98 LEU A O 1
ATOM 711 N N . ILE A 1 99 ? 7.086 17.554 -9.369 1.00 95.94 99 ILE A N 1
ATOM 712 C CA . ILE A 1 99 ? 8.316 17.890 -10.100 1.00 95.94 99 ILE A CA 1
ATOM 713 C C . ILE A 1 99 ? 9.130 16.625 -10.374 1.00 95.94 99 ILE A C 1
ATOM 715 O O . ILE A 1 99 ? 9.581 16.427 -11.500 1.00 95.94 99 ILE A O 1
ATOM 719 N N . ALA A 1 100 ? 9.310 15.763 -9.369 1.00 94.19 100 ALA A N 1
ATOM 720 C CA . ALA A 1 100 ? 10.072 14.530 -9.525 1.00 94.19 100 ALA A CA 1
ATOM 721 C C . ALA A 1 100 ? 9.395 13.558 -10.503 1.00 94.19 100 ALA A C 1
ATOM 723 O O . ALA A 1 100 ? 10.077 12.969 -11.338 1.00 94.19 100 ALA A O 1
ATOM 724 N N . GLU A 1 101 ? 8.068 13.433 -10.444 1.00 94.62 101 GLU A N 1
ATOM 725 C CA . GLU A 1 101 ? 7.291 12.595 -11.358 1.00 94.62 101 GLU A CA 1
ATOM 726 C C . GLU A 1 101 ? 7.369 13.126 -12.797 1.00 94.62 101 GLU A C 1
ATOM 728 O O . GLU A 1 101 ? 7.676 12.375 -13.718 1.00 94.62 101 GLU A O 1
ATOM 733 N N . ALA A 1 102 ? 7.208 14.437 -13.009 1.00 94.94 102 ALA A N 1
ATOM 734 C CA . ALA A 1 102 ? 7.369 15.044 -14.332 1.00 94.94 102 ALA A CA 1
ATOM 735 C C . ALA A 1 102 ? 8.801 14.878 -14.877 1.00 94.94 102 ALA A C 1
ATOM 737 O O . ALA A 1 102 ? 8.995 14.594 -16.063 1.00 94.94 102 ALA A O 1
ATOM 738 N N . ALA A 1 103 ? 9.809 14.995 -14.008 1.00 94.88 103 ALA A N 1
ATOM 739 C CA . ALA A 1 103 ? 11.207 14.804 -14.371 1.00 94.88 103 ALA A CA 1
ATOM 740 C C . ALA A 1 103 ? 11.514 13.371 -14.833 1.00 94.88 103 ALA A C 1
ATOM 742 O O . ALA A 1 103 ? 12.488 13.186 -15.557 1.00 94.88 103 ALA A O 1
ATOM 743 N N . LEU A 1 104 ? 10.690 12.362 -14.513 1.00 92.31 104 LEU A N 1
ATOM 744 C CA . LEU A 1 104 ? 10.887 10.992 -15.005 1.00 92.31 104 LEU A CA 1
ATOM 745 C C . LEU A 1 104 ? 10.806 10.864 -16.525 1.00 92.31 104 LEU A C 1
ATOM 747 O O . LEU A 1 104 ? 11.286 9.864 -17.060 1.00 92.31 104 LEU A O 1
ATOM 751 N N . LEU A 1 105 ? 10.246 11.844 -17.237 1.00 91.12 105 LEU A N 1
ATOM 752 C CA . LEU A 1 105 ? 10.241 11.853 -18.701 1.00 91.12 105 LEU A CA 1
ATOM 753 C C . LEU A 1 105 ? 11.647 12.050 -19.287 1.00 91.12 105 LEU A C 1
ATOM 755 O O . LEU A 1 105 ? 11.952 11.482 -20.333 1.00 91.12 105 LEU A O 1
ATOM 759 N N . THR A 1 106 ? 12.516 12.797 -18.601 1.00 93.38 106 THR A N 1
ATOM 760 C CA . THR A 1 106 ? 13.860 13.161 -19.087 1.00 93.38 106 THR A CA 1
ATOM 761 C C . THR A 1 106 ? 14.992 12.638 -18.198 1.00 93.38 106 THR A C 1
ATOM 763 O O . THR A 1 106 ? 16.102 12.419 -18.679 1.00 93.38 106 THR A O 1
ATOM 766 N N . HIS A 1 107 ? 14.723 12.378 -16.918 1.00 91.31 107 HIS A N 1
ATOM 767 C CA . HIS A 1 107 ? 15.705 12.023 -15.895 1.00 91.31 107 HIS A CA 1
ATOM 768 C C . HIS A 1 107 ? 15.239 10.810 -15.068 1.00 91.31 107 HIS A C 1
ATOM 770 O O . HIS A 1 107 ? 14.569 10.967 -14.045 1.00 91.31 107 HIS A O 1
ATOM 776 N N . PRO A 1 108 ? 15.647 9.580 -15.437 1.00 85.31 108 PRO A N 1
ATOM 777 C CA . PRO A 1 108 ? 15.313 8.368 -14.678 1.00 85.31 108 PRO A CA 1
ATOM 778 C C . PRO A 1 108 ? 15.737 8.419 -13.200 1.00 85.31 108 PRO A C 1
ATOM 780 O O . PRO A 1 108 ? 15.093 7.811 -12.346 1.00 85.31 108 PRO A O 1
ATOM 783 N N . GLY A 1 109 ? 16.790 9.184 -12.883 1.00 87.62 109 GLY A N 1
ATOM 784 C CA . GLY A 1 109 ? 17.290 9.382 -11.520 1.00 87.62 109 GLY A CA 1
ATOM 785 C C . GLY A 1 109 ? 16.317 10.089 -10.566 1.00 87.62 109 GLY A C 1
ATOM 786 O O . GLY A 1 109 ? 16.560 10.082 -9.365 1.00 87.62 109 GLY A O 1
ATOM 787 N N . ALA A 1 110 ? 15.209 10.658 -11.056 1.00 91.44 110 ALA A N 1
ATOM 788 C CA . ALA A 1 110 ? 14.177 11.270 -10.214 1.00 91.44 110 ALA A CA 1
ATOM 789 C C . ALA A 1 110 ? 13.260 10.243 -9.512 1.00 91.44 110 ALA A C 1
ATOM 791 O O . ALA A 1 110 ? 12.550 10.600 -8.570 1.00 91.44 110 ALA A O 1
ATOM 792 N N . ARG A 1 111 ? 13.298 8.961 -9.918 1.00 89.25 111 ARG A N 1
ATOM 793 C CA . ARG A 1 111 ? 12.406 7.895 -9.412 1.00 89.25 111 ARG A CA 1
ATOM 794 C C . ARG A 1 111 ? 12.381 7.756 -7.886 1.00 89.25 111 ARG A C 1
ATOM 796 O O . ARG A 1 111 ? 11.278 7.703 -7.349 1.00 89.25 111 ARG A O 1
ATOM 803 N N . PRO A 1 112 ? 13.522 7.737 -7.169 1.00 90.44 112 PRO A N 1
ATOM 804 C CA . PRO A 1 112 ? 13.532 7.666 -5.707 1.00 90.44 112 PRO A CA 1
ATOM 805 C C . PRO A 1 112 ? 12.675 8.762 -5.057 1.00 90.44 112 PRO A C 1
ATOM 807 O O . PRO A 1 112 ? 11.858 8.493 -4.180 1.00 90.44 112 PRO A O 1
ATOM 810 N N . VAL A 1 113 ? 12.832 10.001 -5.530 1.00 93.00 113 VAL A N 1
ATOM 811 C CA . VAL A 1 113 ? 12.137 11.174 -4.988 1.00 93.00 113 VAL A CA 1
ATOM 812 C C . VAL A 1 113 ? 10.651 11.130 -5.335 1.00 93.00 113 VAL A C 1
ATOM 814 O O . VAL A 1 113 ? 9.817 11.388 -4.468 1.00 93.00 113 VAL A O 1
ATOM 817 N N . ALA A 1 114 ? 10.317 10.751 -6.571 1.00 92.44 114 ALA A N 1
ATOM 818 C CA . ALA A 1 114 ? 8.937 10.608 -7.023 1.00 92.44 114 ALA A CA 1
ATOM 819 C C . ALA A 1 114 ? 8.179 9.565 -6.184 1.00 92.44 114 ALA A C 1
ATOM 821 O O . ALA A 1 114 ? 7.147 9.877 -5.587 1.00 92.44 114 ALA A O 1
ATOM 822 N N . VAL A 1 115 ? 8.744 8.359 -6.035 1.00 91.69 115 VAL A N 1
ATOM 823 C CA . VAL A 1 115 ? 8.132 7.275 -5.250 1.00 91.69 115 VAL A CA 1
ATOM 824 C C . VAL A 1 115 ? 7.997 7.666 -3.779 1.00 91.69 115 VAL A C 1
ATOM 826 O O . VAL A 1 115 ? 6.928 7.469 -3.204 1.00 91.69 115 VAL A O 1
ATOM 829 N N . ALA A 1 116 ? 9.020 8.271 -3.169 1.00 93.25 116 ALA A N 1
ATOM 830 C CA . ALA A 1 116 ? 8.938 8.734 -1.783 1.00 93.25 116 ALA A CA 1
ATOM 831 C C . ALA A 1 116 ? 7.847 9.807 -1.591 1.00 93.25 116 ALA A C 1
ATOM 833 O O . ALA A 1 116 ? 7.073 9.742 -0.633 1.00 93.25 116 ALA A O 1
ATOM 834 N N . GLY A 1 117 ? 7.743 10.757 -2.526 1.00 93.94 117 GLY A N 1
ATOM 835 C CA . GLY A 1 117 ? 6.716 11.799 -2.521 1.00 93.94 117 GLY A CA 1
ATOM 836 C C . GLY A 1 117 ? 5.299 11.229 -2.617 1.00 93.94 117 GLY A C 1
ATOM 837 O O . GLY A 1 117 ? 4.446 11.542 -1.782 1.00 93.94 117 GLY A O 1
ATOM 838 N N . VAL A 1 118 ? 5.065 10.334 -3.582 1.00 92.94 118 VAL A N 1
ATOM 839 C CA . VAL A 1 118 ? 3.783 9.626 -3.758 1.00 92.94 118 VAL A CA 1
ATOM 840 C C . VAL A 1 118 ? 3.442 8.796 -2.519 1.00 92.94 118 VAL A C 1
ATOM 842 O O . VAL A 1 118 ? 2.327 8.891 -2.008 1.00 92.94 118 VAL A O 1
ATOM 845 N N . THR A 1 119 ? 4.408 8.040 -1.992 1.00 95.25 119 THR A N 1
ATOM 846 C CA . THR A 1 119 ? 4.248 7.221 -0.779 1.00 95.25 119 THR A CA 1
ATOM 847 C C . THR A 1 119 ? 3.791 8.074 0.401 1.00 95.25 119 THR A C 1
ATOM 849 O O . THR A 1 119 ? 2.817 7.735 1.074 1.00 95.25 119 THR A O 1
ATOM 852 N N . GLY A 1 120 ? 4.444 9.219 0.621 1.00 95.81 120 GLY A N 1
ATOM 853 C CA . GLY A 1 120 ? 4.080 10.154 1.684 1.00 95.81 120 GLY A CA 1
ATOM 854 C C . GLY A 1 120 ? 2.667 10.721 1.523 1.00 95.81 120 GLY A C 1
ATOM 855 O O . GLY A 1 120 ? 1.914 10.769 2.498 1.00 95.81 120 GLY A O 1
ATOM 856 N N . LEU A 1 121 ? 2.278 11.112 0.304 1.00 95.94 121 LEU A N 1
ATOM 857 C CA . LEU A 1 121 ? 0.937 11.643 0.024 1.00 95.94 121 LEU A CA 1
ATOM 858 C C . LEU A 1 121 ? -0.152 10.593 0.242 1.00 95.94 121 LEU A C 1
ATOM 860 O O . LEU A 1 121 ? -1.158 10.882 0.889 1.00 95.94 121 LEU A O 1
ATOM 864 N N . VAL A 1 122 ? 0.058 9.374 -0.259 1.00 96.44 122 VAL A N 1
ATOM 865 C CA . VAL A 1 122 ? -0.881 8.257 -0.094 1.00 96.44 122 VAL A CA 1
ATOM 866 C C . VAL A 1 122 ? -1.023 7.888 1.380 1.00 96.44 122 VAL A C 1
ATOM 868 O O . VAL A 1 122 ? -2.148 7.782 1.873 1.00 96.44 122 VAL A O 1
ATOM 871 N N . ALA A 1 123 ? 0.091 7.759 2.108 1.00 97.31 123 ALA A N 1
ATOM 872 C CA . ALA A 1 123 ? 0.068 7.477 3.539 1.00 97.31 123 ALA A CA 1
ATOM 873 C C . ALA A 1 123 ? -0.685 8.569 4.312 1.00 97.31 123 ALA A C 1
ATOM 875 O O . ALA A 1 123 ? -1.562 8.269 5.125 1.00 97.31 123 ALA A O 1
ATOM 876 N N . TRP A 1 124 ? -0.401 9.844 4.030 1.00 97.00 124 TRP A N 1
ATOM 877 C CA . TRP A 1 124 ? -1.079 10.959 4.685 1.00 97.00 124 TRP A CA 1
ATOM 878 C C . TRP A 1 124 ? -2.581 10.963 4.377 1.00 97.00 124 TRP A C 1
ATOM 880 O O . TRP A 1 124 ? -3.399 11.051 5.297 1.00 97.00 124 TRP A O 1
ATOM 890 N N . LEU A 1 125 ? -2.965 10.801 3.110 1.00 97.06 125 LEU A N 1
ATOM 891 C CA . LEU A 1 125 ? -4.368 10.746 2.709 1.00 97.06 125 LEU A CA 1
ATOM 892 C C . LEU A 1 125 ? -5.105 9.588 3.393 1.00 97.06 125 LEU A C 1
ATOM 894 O O . LEU A 1 125 ? -6.179 9.807 3.959 1.00 97.06 125 LEU A O 1
ATOM 898 N N . ALA A 1 126 ? -4.516 8.389 3.426 1.00 97.50 126 ALA A N 1
ATOM 899 C CA . ALA A 1 126 ? -5.087 7.231 4.110 1.00 97.50 126 ALA A CA 1
ATOM 900 C C . ALA A 1 126 ? -5.317 7.511 5.606 1.00 97.50 126 ALA A C 1
ATOM 902 O O . ALA A 1 126 ? -6.421 7.301 6.117 1.00 97.50 126 ALA A O 1
ATOM 903 N N . LEU A 1 127 ? -4.314 8.064 6.298 1.00 96.75 127 LEU A N 1
ATOM 904 C CA . LEU A 1 127 ? -4.409 8.410 7.719 1.00 96.75 127 LEU A CA 1
ATOM 905 C C . LEU A 1 127 ? -5.469 9.488 7.985 1.00 96.75 127 LEU A C 1
ATOM 907 O O . LEU A 1 127 ? -6.223 9.386 8.956 1.00 96.75 127 LEU A O 1
ATOM 911 N N . VAL A 1 128 ? -5.571 10.509 7.127 1.00 95.56 128 VAL A N 1
ATOM 912 C CA . VAL A 1 128 ? -6.598 11.556 7.253 1.00 95.56 128 VAL A CA 1
ATOM 913 C C . VAL A 1 128 ? -7.989 10.962 7.053 1.00 95.56 128 VAL A C 1
ATOM 915 O O . VAL A 1 128 ? -8.872 11.212 7.876 1.00 95.56 128 VAL A O 1
ATOM 918 N N . LEU A 1 129 ? -8.199 10.144 6.020 1.00 96.12 129 LEU A N 1
ATOM 919 C CA . LEU A 1 129 ? -9.496 9.518 5.756 1.00 96.12 129 LEU A CA 1
ATOM 920 C C . LEU A 1 129 ? -9.924 8.583 6.891 1.00 96.12 129 LEU A C 1
ATOM 922 O O . LEU A 1 129 ? -11.067 8.670 7.347 1.00 96.12 129 LEU A O 1
ATOM 926 N N . VAL A 1 130 ? -9.005 7.766 7.414 1.00 95.31 130 VAL A N 1
ATOM 927 C CA . VAL A 1 130 ? -9.249 6.949 8.613 1.00 95.31 130 VAL A CA 1
ATOM 928 C C . VAL A 1 130 ? -9.587 7.831 9.813 1.00 95.31 130 VAL A C 1
ATOM 930 O O . VAL A 1 130 ? -10.545 7.537 10.534 1.00 95.31 130 VAL A O 1
ATOM 933 N N . SER A 1 131 ? -8.885 8.951 10.004 1.00 94.06 131 SER A N 1
ATOM 934 C CA . SER A 1 131 ? -9.141 9.845 11.137 1.00 94.06 131 SER A CA 1
ATOM 935 C C . SER A 1 131 ? -10.522 10.479 11.142 1.00 94.06 131 SER A C 1
ATOM 937 O O . SER A 1 131 ? -11.102 10.697 12.206 1.00 94.06 131 SER A O 1
ATOM 939 N N . ARG A 1 132 ? -11.128 10.654 9.964 1.00 92.31 132 ARG A N 1
ATOM 940 C CA . ARG A 1 132 ? -12.517 11.115 9.841 1.00 92.31 132 ARG A CA 1
ATOM 941 C C . ARG A 1 132 ? -13.547 10.094 10.319 1.00 92.31 132 ARG A C 1
ATOM 943 O O . ARG A 1 132 ? -14.701 10.460 10.516 1.00 92.31 132 ARG A O 1
ATOM 950 N N . THR A 1 133 ? -13.143 8.847 10.557 1.00 91.69 133 THR A N 1
ATOM 951 C CA . THR A 1 133 ? -13.978 7.848 11.241 1.00 91.69 133 THR A CA 1
ATOM 952 C C . THR A 1 133 ? -13.912 7.967 12.772 1.00 91.69 133 THR A C 1
ATOM 954 O O . THR A 1 133 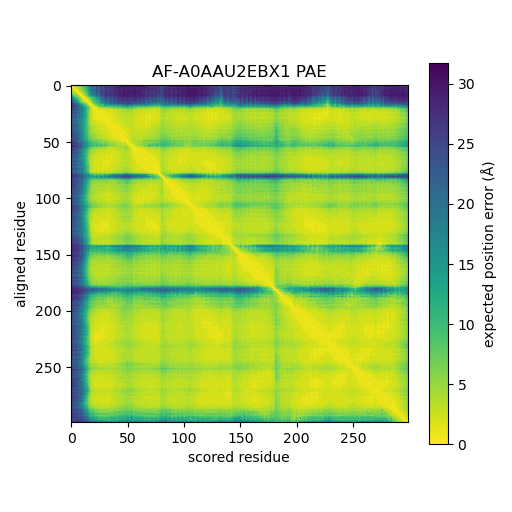? -14.635 7.269 13.481 1.00 91.69 133 THR A O 1
ATOM 957 N N . GLY A 1 134 ? -13.074 8.856 13.311 1.00 91.31 134 GLY A N 1
ATOM 958 C CA . GLY A 1 134 ? -12.869 9.038 14.750 1.00 91.31 134 GLY A CA 1
ATOM 959 C C . GLY A 1 134 ? -11.751 8.176 15.347 1.00 91.31 134 GLY A C 1
ATOM 960 O O . GLY A 1 134 ? -11.608 8.155 16.563 1.00 91.31 134 GLY A O 1
ATOM 961 N N . LEU A 1 135 ? -10.963 7.473 14.524 1.00 91.50 135 LEU A N 1
ATOM 962 C CA . LEU A 1 135 ? -9.741 6.791 14.967 1.00 91.50 135 LEU A CA 1
ATOM 963 C C . LEU A 1 135 ? -8.529 7.696 14.760 1.00 91.50 135 LEU A C 1
ATOM 965 O O . LEU A 1 135 ? -8.274 8.138 13.649 1.00 91.50 135 LEU A O 1
ATOM 969 N N . THR A 1 136 ? -7.731 7.956 15.786 1.00 93.00 136 THR A N 1
ATOM 970 C CA . THR A 1 136 ? -6.467 8.679 15.577 1.00 93.00 136 THR A CA 1
ATOM 971 C C . THR A 1 136 ? -5.480 7.827 14.762 1.00 93.00 136 THR A C 1
ATOM 973 O O . THR A 1 136 ? -5.568 6.598 14.801 1.00 93.00 136 THR A O 1
ATOM 976 N N . PRO A 1 137 ? -4.494 8.427 14.062 1.00 92.25 137 PRO A N 1
ATOM 977 C CA . PRO A 1 137 ? -3.436 7.663 13.392 1.00 92.25 137 PRO A CA 1
ATOM 978 C C . PRO A 1 137 ? -2.753 6.655 14.323 1.00 92.25 137 PRO A C 1
ATOM 980 O O . PRO A 1 137 ? -2.552 5.504 13.954 1.00 92.25 137 PRO A O 1
ATOM 983 N N . ARG A 1 138 ? -2.500 7.046 15.577 1.00 94.12 138 ARG A N 1
ATOM 984 C CA . ARG A 1 138 ? -1.952 6.143 16.593 1.00 94.12 138 ARG A CA 1
ATOM 985 C C . ARG A 1 138 ? -2.879 4.962 16.880 1.00 94.12 138 ARG A C 1
ATOM 987 O O . ARG A 1 138 ? -2.413 3.840 16.951 1.00 94.12 138 ARG A O 1
ATOM 994 N N . GLN A 1 139 ? -4.188 5.187 16.985 1.00 92.50 139 GLN A N 1
ATOM 995 C CA . GLN A 1 139 ? -5.166 4.106 17.162 1.00 92.50 139 GLN A CA 1
ATOM 996 C C . GLN A 1 139 ? -5.340 3.221 15.921 1.00 92.50 139 GLN A C 1
ATOM 998 O O . GLN A 1 139 ? -5.881 2.130 16.042 1.00 92.50 139 GLN A O 1
ATOM 1003 N N . LEU A 1 140 ? -4.950 3.663 14.726 1.00 92.88 140 LEU A N 1
ATOM 1004 C CA . LEU A 1 140 ? -4.894 2.776 13.561 1.00 92.88 140 LEU A CA 1
ATOM 1005 C C . LEU A 1 140 ? -3.665 1.859 13.641 1.00 92.88 140 LEU A C 1
ATOM 1007 O O . LEU A 1 140 ? -3.768 0.668 13.349 1.00 92.88 140 LEU A O 1
ATOM 1011 N N . LEU A 1 141 ? -2.525 2.442 14.018 1.00 94.50 141 LEU A N 1
ATOM 1012 C CA . LEU A 1 141 ? -1.204 1.817 13.993 1.00 94.50 141 LEU A CA 1
ATOM 1013 C C . LEU A 1 141 ? -0.936 0.905 15.199 1.00 94.50 141 LEU A C 1
ATOM 1015 O O . LEU A 1 141 ? -0.318 -0.148 15.060 1.00 94.50 141 LEU A O 1
ATOM 1019 N N . GLU A 1 142 ? -1.412 1.310 16.372 1.00 90.69 142 GLU A N 1
ATOM 1020 C CA . GLU A 1 142 ? -1.073 0.750 17.678 1.00 90.69 142 GLU A CA 1
ATOM 1021 C C . GLU A 1 142 ? -2.336 0.656 18.543 1.00 90.69 142 GLU A C 1
ATOM 1023 O O . GLU A 1 142 ? -2.495 1.398 19.515 1.00 90.69 142 GLU A O 1
ATOM 1028 N N . ARG A 1 143 ? -3.283 -0.224 18.206 1.00 83.38 143 ARG A N 1
ATOM 1029 C CA . ARG A 1 143 ? -4.461 -0.440 19.059 1.00 83.38 143 ARG A CA 1
ATOM 1030 C C . ARG A 1 143 ? -4.325 -1.732 19.852 1.00 83.38 143 ARG A C 1
ATOM 1032 O O . ARG A 1 143 ? -4.742 -2.768 19.346 1.00 83.38 143 ARG A O 1
ATOM 1039 N N . PRO A 1 144 ? -3.821 -1.694 21.101 1.00 72.50 144 PRO A N 1
ATOM 1040 C CA . PRO A 1 144 ? -3.926 -2.841 21.986 1.00 72.50 144 PRO A CA 1
ATOM 1041 C C . PRO A 1 144 ? -5.389 -3.249 22.153 1.00 72.50 144 PRO A C 1
ATOM 1043 O O . PRO A 1 144 ? -6.289 -2.402 22.202 1.00 72.50 144 PRO A O 1
ATOM 1046 N N . THR A 1 145 ? -5.625 -4.550 22.284 1.00 75.06 145 THR A N 1
ATOM 1047 C CA . THR A 1 145 ? -6.948 -5.053 22.659 1.00 75.06 145 THR A CA 1
ATOM 1048 C C . THR A 1 145 ? -7.230 -4.640 24.110 1.00 75.06 145 THR A C 1
ATOM 1050 O O . THR A 1 145 ? -6.439 -4.985 24.987 1.00 75.06 145 THR A O 1
ATOM 1053 N N . PRO A 1 146 ? -8.308 -3.892 24.404 1.00 76.88 146 PRO A N 1
ATOM 1054 C CA . PRO A 1 146 ? -8.599 -3.456 25.768 1.00 76.88 146 PRO A CA 1
ATOM 1055 C C . PRO A 1 146 ? -8.814 -4.648 26.712 1.00 76.88 146 PRO A C 1
ATOM 1057 O O . PRO A 1 146 ? -9.448 -5.629 26.330 1.00 76.88 146 PRO A O 1
ATOM 1060 N N . GLY A 1 147 ? -8.336 -4.545 27.955 1.00 80.19 147 GLY A N 1
ATOM 1061 C CA . GLY A 1 147 ? -8.641 -5.514 29.017 1.00 80.19 147 GLY A CA 1
ATOM 1062 C C . GLY A 1 147 ? -7.809 -6.803 29.018 1.00 80.19 147 GLY A C 1
ATOM 1063 O O . GLY A 1 147 ? -8.116 -7.715 29.785 1.00 80.19 147 GLY A O 1
ATOM 1064 N N . ILE A 1 148 ? -6.759 -6.902 28.198 1.00 84.50 148 ILE A N 1
ATOM 1065 C CA . ILE A 1 148 ? -5.780 -7.997 28.288 1.00 84.50 148 ILE A CA 1
ATOM 1066 C C . ILE A 1 148 ? -4.698 -7.667 29.326 1.00 84.50 148 ILE A C 1
ATOM 1068 O O . ILE A 1 148 ? -4.291 -6.516 29.455 1.00 84.50 148 ILE A O 1
ATOM 1072 N N . SER A 1 149 ? -4.221 -8.674 30.064 1.00 90.56 149 SER A N 1
ATOM 1073 C CA . SER A 1 149 ? -3.065 -8.507 30.954 1.00 90.56 149 SER A CA 1
ATOM 1074 C C . SER A 1 149 ? -1.784 -8.265 30.151 1.00 90.56 149 SER A C 1
ATOM 1076 O O . SER A 1 149 ? -1.666 -8.746 29.022 1.00 90.56 149 SER A O 1
ATOM 1078 N N . GLU A 1 150 ? -0.789 -7.604 30.749 1.00 88.56 150 GLU A N 1
ATOM 1079 C CA . GLU A 1 150 ? 0.512 -7.343 30.105 1.00 88.56 150 GLU A CA 1
ATOM 1080 C C . GLU A 1 150 ? 1.181 -8.628 29.597 1.00 88.56 150 GLU A C 1
ATOM 1082 O O . GLU A 1 150 ? 1.646 -8.691 28.462 1.00 88.56 150 GLU A O 1
ATOM 1087 N N . SER A 1 151 ? 1.147 -9.703 30.390 1.00 90.25 151 SER A N 1
ATOM 1088 C CA . SER A 1 151 ? 1.677 -11.014 29.993 1.00 90.25 151 SER A CA 1
ATOM 1089 C C . SER A 1 151 ? 0.991 -11.576 28.743 1.00 90.25 151 SER A C 1
ATOM 1091 O O . SER A 1 151 ? 1.654 -12.072 27.834 1.00 90.25 151 SER A O 1
ATOM 1093 N N . ARG A 1 152 ? -0.339 -11.457 28.651 1.00 89.69 152 ARG A N 1
ATOM 1094 C CA . ARG A 1 152 ? -1.104 -11.881 27.470 1.00 89.69 152 ARG A CA 1
ATOM 1095 C C . ARG A 1 152 ? -0.838 -10.973 26.277 1.00 89.69 152 ARG A C 1
ATOM 1097 O O . ARG A 1 152 ? -0.818 -11.461 25.149 1.00 89.69 152 ARG A O 1
ATOM 1104 N N . GLN A 1 153 ? -0.608 -9.682 26.507 1.00 88.62 153 GLN A N 1
ATOM 1105 C CA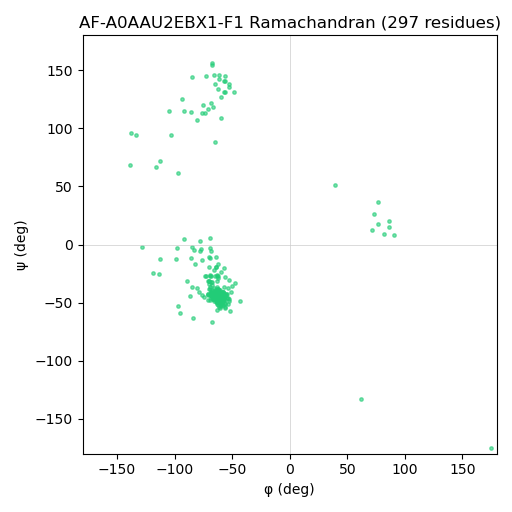 . GLN A 1 153 ? -0.223 -8.746 25.458 1.00 88.62 153 GLN A CA 1
ATOM 1106 C C . GLN A 1 153 ? 1.140 -9.108 24.866 1.00 88.62 153 GLN A C 1
ATOM 1108 O O . GLN A 1 153 ? 1.250 -9.194 23.646 1.00 88.62 153 GLN A O 1
ATOM 1113 N N . LEU A 1 154 ? 2.141 -9.401 25.701 1.00 91.00 154 LEU A N 1
ATOM 1114 C CA . LEU A 1 154 ? 3.460 -9.849 25.246 1.00 91.00 154 LEU A CA 1
ATOM 1115 C C . LEU A 1 154 ? 3.371 -11.139 24.426 1.00 91.00 154 LEU A C 1
ATOM 1117 O O . LEU A 1 154 ? 3.928 -11.205 23.334 1.00 91.00 154 LEU A O 1
ATOM 1121 N N . VAL A 1 155 ? 2.611 -12.132 24.902 1.00 92.44 155 VAL A N 1
ATOM 1122 C CA . VAL A 1 155 ? 2.376 -13.379 24.154 1.00 92.44 155 VAL A CA 1
ATOM 1123 C C . VAL A 1 155 ? 1.671 -13.102 22.823 1.00 92.44 155 VAL A C 1
ATOM 1125 O O . VAL A 1 155 ? 2.058 -13.656 21.800 1.00 92.44 155 VAL A O 1
ATOM 1128 N N . THR A 1 156 ? 0.678 -12.209 22.805 1.00 92.06 156 THR A N 1
ATOM 1129 C CA . THR A 1 156 ? -0.040 -11.830 21.576 1.00 92.06 156 THR A CA 1
ATOM 1130 C C . THR A 1 156 ? 0.896 -11.170 20.569 1.00 92.06 156 THR A C 1
ATOM 1132 O O . THR A 1 156 ? 0.882 -11.535 19.395 1.00 92.06 156 THR A O 1
ATOM 1135 N N . VAL A 1 157 ? 1.739 -10.234 21.015 1.00 93.12 157 VAL A N 1
ATOM 1136 C CA . VAL A 1 157 ? 2.750 -9.585 20.170 1.00 93.12 157 VAL A CA 1
ATOM 1137 C C . VAL A 1 157 ? 3.731 -10.625 19.633 1.00 93.12 157 VAL A C 1
ATOM 1139 O O . VAL A 1 157 ? 3.922 -10.695 18.423 1.00 93.12 157 VAL A O 1
ATOM 1142 N N . ALA A 1 158 ? 4.292 -11.474 20.498 1.00 94.19 158 ALA A N 1
ATOM 1143 C CA . ALA A 1 158 ? 5.259 -12.497 20.106 1.00 94.19 158 ALA A CA 1
ATOM 1144 C C . ALA A 1 158 ? 4.683 -13.479 19.076 1.00 94.19 158 ALA A C 1
ATOM 1146 O O . ALA A 1 158 ? 5.318 -13.739 18.056 1.00 94.19 158 ALA A O 1
ATOM 1147 N N . LEU A 1 159 ? 3.457 -13.971 19.291 1.00 94.31 159 LEU A N 1
ATOM 1148 C CA . LEU A 1 159 ? 2.771 -14.844 18.335 1.00 94.31 159 LEU A CA 1
ATOM 1149 C C . LEU A 1 159 ? 2.463 -14.122 17.021 1.00 94.31 159 LEU A C 1
ATOM 1151 O O . LEU A 1 159 ? 2.623 -14.712 15.958 1.00 94.31 159 LEU A O 1
ATOM 1155 N N . THR A 1 160 ? 2.068 -12.848 17.074 1.00 93.88 160 THR A N 1
ATOM 1156 C CA . THR A 1 160 ? 1.815 -12.048 15.865 1.00 93.88 160 THR A CA 1
ATOM 1157 C C . THR A 1 160 ? 3.088 -11.892 15.043 1.00 93.88 160 THR A C 1
ATOM 1159 O O . THR A 1 160 ? 3.057 -12.146 13.843 1.00 93.88 160 THR A O 1
ATOM 1162 N N . VAL A 1 161 ? 4.213 -11.540 15.682 1.00 95.00 161 VAL A N 1
ATOM 1163 C CA . VAL A 1 161 ? 5.521 -11.461 15.016 1.00 95.00 161 VAL A CA 1
ATOM 1164 C C . VAL A 1 161 ? 5.900 -12.817 14.432 1.00 95.00 161 VAL A C 1
ATOM 1166 O O . VAL A 1 161 ? 6.239 -12.886 13.257 1.00 95.00 161 VAL A O 1
ATOM 1169 N N . ALA A 1 162 ? 5.809 -13.896 15.213 1.00 95.19 162 ALA A N 1
ATOM 1170 C CA . ALA A 1 162 ? 6.189 -15.230 14.759 1.00 95.19 162 ALA A CA 1
ATOM 1171 C C . ALA A 1 162 ? 5.372 -15.676 13.535 1.00 95.19 162 ALA A C 1
ATOM 1173 O O . ALA A 1 162 ? 5.948 -16.098 12.536 1.00 95.19 162 ALA A O 1
ATOM 1174 N N . ILE A 1 163 ? 4.043 -15.530 13.581 1.00 96.19 163 ILE A N 1
ATOM 1175 C CA . ILE A 1 163 ? 3.155 -15.892 12.467 1.00 96.19 163 ILE A CA 1
ATOM 1176 C C . ILE A 1 163 ? 3.440 -15.012 11.247 1.00 96.19 163 ILE A C 1
ATOM 1178 O O . ILE A 1 163 ? 3.544 -15.538 10.140 1.00 96.19 163 ILE A O 1
ATOM 1182 N N . ALA A 1 164 ? 3.587 -13.697 11.430 1.00 94.50 164 ALA A N 1
ATOM 1183 C CA . ALA A 1 164 ? 3.864 -12.775 10.334 1.00 94.50 164 ALA A CA 1
ATOM 1184 C C . ALA A 1 164 ? 5.211 -13.089 9.662 1.00 94.50 164 ALA A C 1
ATOM 1186 O O . ALA A 1 164 ? 5.255 -13.235 8.443 1.00 94.50 164 ALA A O 1
ATOM 1187 N N . VAL A 1 165 ? 6.275 -13.298 10.447 1.00 95.44 165 VAL A N 1
ATOM 1188 C CA . VAL A 1 165 ? 7.604 -13.672 9.937 1.00 95.44 165 VAL A CA 1
ATOM 1189 C C . VAL A 1 165 ? 7.531 -14.991 9.176 1.00 95.44 165 VAL A C 1
ATOM 1191 O O . VAL A 1 165 ? 7.942 -15.041 8.021 1.00 95.44 165 VAL A O 1
ATOM 1194 N N . VAL A 1 166 ? 6.975 -16.050 9.777 1.00 95.25 166 VAL A N 1
ATOM 1195 C CA . VAL A 1 166 ? 6.850 -17.359 9.111 1.00 95.25 166 VAL A CA 1
ATOM 1196 C C . VAL A 1 166 ? 6.061 -17.232 7.812 1.00 95.25 166 VAL A C 1
ATOM 1198 O O . VAL A 1 166 ? 6.460 -17.807 6.805 1.00 95.25 166 VAL A O 1
ATOM 1201 N N . THR A 1 167 ? 4.988 -16.441 7.803 1.00 94.62 167 THR A N 1
ATOM 1202 C CA . THR A 1 167 ? 4.183 -16.219 6.597 1.00 94.62 167 THR A CA 1
ATOM 1203 C C . THR A 1 167 ? 4.996 -15.540 5.502 1.00 94.62 167 THR A C 1
ATOM 1205 O O . THR A 1 167 ? 4.998 -16.036 4.380 1.00 94.62 167 THR A O 1
ATOM 1208 N N . CYS A 1 168 ? 5.731 -14.467 5.811 1.00 92.81 168 CYS A N 1
ATOM 1209 C CA . CYS A 1 168 ? 6.613 -13.813 4.841 1.00 92.81 168 CYS A CA 1
ATOM 1210 C C . CYS A 1 168 ? 7.639 -14.796 4.257 1.00 92.81 168 CYS A C 1
ATOM 1212 O O . CYS A 1 168 ? 7.811 -14.849 3.043 1.00 92.81 168 CYS A O 1
ATOM 1214 N N . LEU A 1 169 ? 8.266 -15.625 5.099 1.00 90.88 169 LEU A N 1
ATOM 1215 C CA . LEU A 1 169 ? 9.251 -16.613 4.645 1.00 90.88 169 LEU A CA 1
ATOM 1216 C C . LEU A 1 169 ? 8.635 -17.705 3.767 1.00 90.88 169 LEU A C 1
ATOM 1218 O O . LEU A 1 169 ? 9.222 -18.075 2.755 1.00 90.88 169 LEU A O 1
ATOM 1222 N N . VAL A 1 170 ? 7.457 -18.215 4.137 1.00 91.69 170 VAL A N 1
ATOM 1223 C CA . VAL A 1 170 ? 6.732 -19.219 3.345 1.00 91.69 170 VAL A CA 1
ATOM 1224 C C . VAL A 1 170 ? 6.331 -18.645 1.993 1.00 91.69 170 VAL A C 1
ATOM 1226 O O . VAL A 1 170 ? 6.506 -19.315 0.981 1.00 91.69 170 VAL A O 1
ATOM 1229 N N . VAL A 1 171 ? 5.826 -17.411 1.964 1.00 89.31 171 VAL A N 1
ATOM 1230 C CA . VAL A 1 171 ? 5.419 -16.744 0.724 1.00 89.31 171 VAL A CA 1
ATOM 1231 C C . VAL A 1 171 ? 6.623 -16.533 -0.186 1.00 89.31 171 VAL A C 1
ATOM 1233 O O . VAL A 1 171 ? 6.574 -16.973 -1.328 1.00 89.31 171 VAL A O 1
ATOM 1236 N N . GLN A 1 172 ? 7.729 -15.986 0.326 1.00 87.19 172 GLN A N 1
ATOM 1237 C CA . GLN A 1 172 ? 8.964 -15.830 -0.450 1.00 87.19 172 GLN A CA 1
ATOM 1238 C C . GLN A 1 172 ? 9.469 -17.180 -0.991 1.00 87.19 172 GLN A C 1
ATOM 1240 O O . GLN A 1 172 ? 9.740 -17.299 -2.182 1.00 87.19 172 GLN A O 1
ATOM 1245 N N . ALA A 1 173 ? 9.505 -18.227 -0.159 1.00 86.38 173 ALA A N 1
ATOM 1246 C CA . ALA A 1 173 ? 9.923 -19.563 -0.588 1.00 86.38 173 ALA A CA 1
ATOM 1247 C C . ALA A 1 173 ? 9.003 -20.158 -1.671 1.00 86.38 173 ALA A C 1
ATOM 1249 O O . ALA A 1 173 ? 9.487 -20.765 -2.626 1.00 86.38 173 ALA A O 1
ATOM 1250 N N . GLN A 1 174 ? 7.683 -19.976 -1.552 1.00 87.25 174 GLN A N 1
ATOM 1251 C CA . GLN A 1 174 ? 6.723 -20.416 -2.566 1.00 87.25 174 GLN A CA 1
ATOM 1252 C C . GLN A 1 174 ? 6.890 -19.651 -3.876 1.00 87.25 174 GLN A C 1
ATOM 1254 O O . GLN A 1 174 ? 6.820 -20.263 -4.936 1.00 87.25 174 GLN A O 1
ATOM 1259 N N . MET A 1 175 ? 7.122 -18.339 -3.813 1.00 85.06 175 MET A N 1
ATOM 1260 C CA . MET A 1 175 ? 7.361 -17.520 -5.001 1.00 85.06 175 MET A CA 1
ATOM 1261 C C . MET A 1 175 ? 8.601 -18.014 -5.746 1.00 85.06 175 MET A C 1
ATOM 1263 O O . MET A 1 175 ? 8.486 -18.327 -6.927 1.00 85.06 175 MET A O 1
ATOM 1267 N N . THR A 1 176 ? 9.724 -18.215 -5.045 1.00 82.31 176 THR A N 1
ATOM 1268 C CA . THR A 1 176 ? 10.956 -18.782 -5.623 1.00 82.31 176 THR A CA 1
ATOM 1269 C C . THR A 1 176 ? 10.742 -20.176 -6.222 1.00 82.31 176 THR A C 1
ATOM 1271 O O . THR A 1 176 ? 11.233 -20.457 -7.316 1.00 82.31 176 THR A O 1
ATOM 1274 N N . ALA A 1 177 ? 9.993 -21.048 -5.535 1.00 84.31 177 ALA A N 1
ATOM 1275 C CA . ALA A 1 177 ? 9.719 -22.407 -6.004 1.00 84.31 177 ALA A CA 1
ATOM 1276 C C . ALA A 1 177 ? 8.808 -22.439 -7.243 1.00 84.31 177 ALA A C 1
ATOM 1278 O O . ALA A 1 177 ? 9.048 -23.223 -8.156 1.00 84.31 177 ALA A O 1
ATOM 1279 N N . ILE A 1 178 ? 7.774 -21.590 -7.298 1.00 83.19 178 ILE A N 1
ATOM 1280 C CA . ILE A 1 178 ? 6.845 -21.513 -8.440 1.00 83.19 178 ILE A CA 1
ATOM 1281 C C . ILE A 1 178 ? 7.547 -20.975 -9.685 1.00 83.19 178 ILE A C 1
ATOM 1283 O O . ILE A 1 178 ? 7.229 -21.399 -10.794 1.00 83.19 178 ILE A O 1
ATOM 1287 N N . THR A 1 179 ? 8.487 -20.046 -9.518 1.00 75.19 179 THR A N 1
ATOM 1288 C CA . THR A 1 179 ? 9.250 -19.505 -10.644 1.00 75.19 179 THR A CA 1
ATOM 1289 C C . THR A 1 179 ? 10.347 -20.438 -11.151 1.00 75.19 179 THR A C 1
ATOM 1291 O O . THR A 1 179 ? 10.982 -20.075 -12.135 1.00 75.19 179 THR A O 1
ATOM 1294 N N . ASP A 1 180 ? 10.567 -21.595 -10.504 1.00 70.56 180 ASP A N 1
ATOM 1295 C CA . ASP A 1 180 ? 11.706 -22.498 -10.742 1.00 70.56 180 ASP A CA 1
ATOM 1296 C C . ASP A 1 180 ? 12.994 -21.701 -10.975 1.00 70.56 180 ASP A C 1
ATOM 1298 O O . ASP A 1 180 ? 13.662 -21.816 -12.001 1.00 70.56 180 ASP A O 1
ATOM 1302 N N . ASP A 1 181 ? 13.259 -20.773 -10.048 1.00 64.81 181 ASP A N 1
ATOM 1303 C CA . ASP A 1 181 ? 14.231 -19.706 -10.249 1.00 64.81 181 ASP A CA 1
ATOM 1304 C C . ASP A 1 181 ? 15.459 -19.838 -9.334 1.00 64.81 181 ASP A C 1
ATOM 1306 O O . ASP A 1 181 ? 15.655 -19.042 -8.412 1.00 64.81 181 ASP A O 1
ATOM 1310 N N . PRO A 1 182 ? 16.345 -20.817 -9.579 1.00 59.25 182 PRO A N 1
ATOM 1311 C CA . PRO A 1 182 ? 17.629 -20.884 -8.895 1.00 59.25 182 PRO A CA 1
ATOM 1312 C C . PRO A 1 182 ? 18.594 -19.769 -9.348 1.00 59.25 182 PRO A C 1
ATOM 1314 O O . PRO A 1 182 ? 19.646 -19.584 -8.736 1.00 59.25 182 PRO A O 1
ATOM 1317 N N . ALA A 1 183 ? 18.270 -19.034 -10.422 1.00 56.06 183 ALA A N 1
ATOM 1318 C CA . ALA A 1 183 ? 19.146 -18.046 -11.052 1.00 56.06 183 ALA A CA 1
ATOM 1319 C C . ALA A 1 183 ? 18.869 -16.586 -10.637 1.00 56.06 183 ALA A C 1
ATOM 1321 O O . ALA A 1 183 ? 19.712 -15.728 -10.905 1.00 56.06 183 ALA A O 1
ATOM 1322 N N . GLY A 1 184 ? 17.742 -16.292 -9.979 1.00 64.88 184 GLY A N 1
ATOM 1323 C CA . GLY A 1 184 ? 17.345 -14.940 -9.567 1.00 64.88 184 GLY A CA 1
ATOM 1324 C C . GLY A 1 184 ? 16.581 -14.140 -10.639 1.00 64.88 184 GLY A C 1
ATOM 1325 O O . GLY A 1 184 ? 16.537 -12.910 -10.584 1.00 64.88 184 GLY A O 1
ATOM 1326 N N . ILE A 1 185 ? 15.983 -14.793 -11.635 1.00 64.12 185 ILE A N 1
ATOM 1327 C CA . ILE A 1 185 ? 15.062 -14.217 -12.628 1.00 64.12 185 ILE A CA 1
ATOM 1328 C C . ILE A 1 185 ? 13.864 -13.527 -11.955 1.00 64.12 185 ILE A C 1
ATOM 1330 O O . ILE A 1 185 ? 13.505 -12.422 -12.354 1.00 64.12 185 ILE A O 1
ATOM 1334 N N . TYR A 1 186 ? 13.277 -14.123 -10.918 1.00 68.44 186 TYR A N 1
ATOM 1335 C CA . TYR A 1 186 ? 12.244 -13.543 -10.061 1.00 68.44 186 TYR A CA 1
ATOM 1336 C C . TYR A 1 186 ? 12.741 -12.256 -9.411 1.00 68.44 186 TYR A C 1
ATOM 1338 O O . TYR A 1 186 ? 12.112 -11.209 -9.550 1.00 68.44 186 TYR A O 1
ATOM 1346 N N . ALA A 1 187 ? 13.908 -12.319 -8.768 1.00 71.12 187 ALA A N 1
ATOM 1347 C CA . ALA A 1 187 ? 14.530 -11.163 -8.136 1.00 71.12 187 ALA A CA 1
ATOM 1348 C C . ALA A 1 187 ? 14.767 -10.038 -9.147 1.00 71.12 187 ALA A C 1
ATOM 1350 O O . ALA A 1 187 ? 14.491 -8.874 -8.874 1.00 71.12 187 ALA A O 1
ATOM 1351 N N . THR A 1 188 ? 15.204 -10.397 -10.354 1.00 71.75 188 THR A N 1
ATOM 1352 C CA . THR A 1 188 ? 15.436 -9.464 -11.459 1.00 71.75 188 THR A CA 1
ATOM 1353 C C . THR A 1 188 ? 14.126 -8.878 -11.991 1.00 71.75 188 THR A C 1
ATOM 1355 O O . THR A 1 188 ? 14.058 -7.681 -12.270 1.00 71.75 188 THR A O 1
ATOM 1358 N N . ALA A 1 189 ? 13.067 -9.682 -12.116 1.00 71.44 189 ALA A N 1
ATOM 1359 C CA . ALA A 1 189 ? 11.748 -9.241 -12.565 1.00 71.44 189 ALA A CA 1
ATOM 1360 C C . ALA A 1 189 ? 11.085 -8.312 -11.539 1.00 71.44 189 ALA A C 1
ATOM 1362 O O . ALA A 1 189 ? 10.586 -7.253 -11.920 1.00 71.44 189 ALA A O 1
ATOM 1363 N N . GLN A 1 190 ? 11.147 -8.661 -10.251 1.00 76.12 190 GLN A N 1
ATOM 1364 C CA . GLN A 1 190 ? 10.711 -7.808 -9.147 1.00 76.12 190 GLN A CA 1
ATOM 1365 C C . GLN A 1 190 ? 11.514 -6.507 -9.140 1.00 76.12 190 GLN A C 1
ATOM 1367 O O . GLN A 1 190 ? 10.924 -5.433 -9.253 1.00 76.12 190 GLN A O 1
ATOM 1372 N N . ALA A 1 191 ? 12.848 -6.586 -9.110 1.00 79.88 191 ALA A N 1
ATOM 1373 C CA . ALA A 1 191 ? 13.718 -5.415 -9.117 1.00 79.88 191 ALA A CA 1
ATOM 1374 C C . ALA A 1 191 ? 13.437 -4.505 -10.317 1.00 79.88 191 ALA A C 1
ATOM 1376 O O . ALA A 1 191 ? 13.320 -3.294 -10.153 1.00 79.88 191 ALA A O 1
ATOM 1377 N N . LYS A 1 192 ? 13.232 -5.060 -11.515 1.00 79.44 192 LYS A N 1
ATOM 1378 C CA . LYS A 1 192 ? 12.857 -4.285 -12.703 1.00 79.44 192 LYS A CA 1
ATOM 1379 C C . LYS A 1 192 ? 11.479 -3.632 -12.561 1.00 79.44 192 LYS A C 1
ATOM 1381 O O . LYS A 1 192 ? 11.350 -2.448 -12.869 1.00 79.44 192 LYS A O 1
ATOM 1386 N N . ALA A 1 193 ? 10.471 -4.372 -12.096 1.00 78.00 193 ALA A N 1
ATOM 1387 C CA . ALA A 1 193 ? 9.101 -3.879 -11.955 1.00 78.00 193 ALA A CA 1
ATOM 1388 C C . ALA A 1 193 ? 9.017 -2.714 -10.956 1.00 78.00 193 ALA A C 1
ATOM 1390 O O . ALA A 1 193 ? 8.449 -1.659 -11.257 1.00 78.00 193 ALA A O 1
ATOM 1391 N N . VAL A 1 194 ? 9.652 -2.857 -9.789 1.00 77.75 194 VAL A N 1
ATOM 1392 C CA . VAL A 1 194 ? 9.667 -1.804 -8.762 1.00 77.75 194 VAL A CA 1
ATOM 1393 C C . VAL A 1 194 ? 10.782 -0.769 -8.967 1.00 77.75 194 VAL A C 1
ATOM 1395 O O . VAL A 1 194 ? 10.706 0.341 -8.436 1.00 77.75 194 VAL A O 1
ATOM 1398 N N . GLY 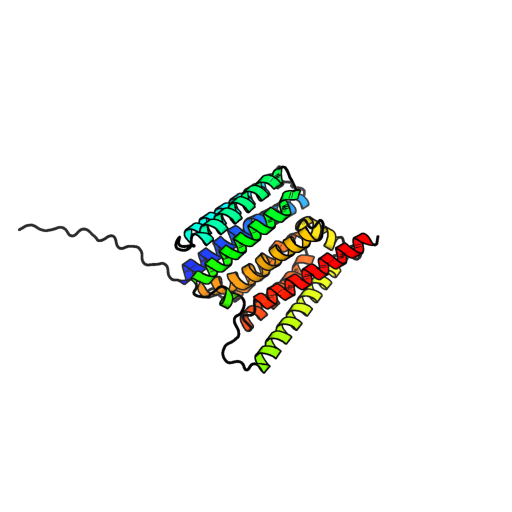A 1 195 ? 11.736 -1.033 -9.861 1.00 82.31 195 GLY A N 1
ATOM 1399 C CA . GLY A 1 195 ? 12.834 -0.133 -10.226 1.00 82.31 195 GLY A CA 1
ATOM 1400 C C . GLY A 1 195 ? 13.959 -0.085 -9.192 1.00 82.31 195 GLY A C 1
ATOM 1401 O O . GLY A 1 195 ? 14.526 0.982 -8.950 1.00 82.31 195 GLY A O 1
ATOM 1402 N N . ILE A 1 196 ? 14.260 -1.225 -8.572 1.00 85.25 196 ILE A N 1
ATOM 1403 C CA . ILE A 1 196 ? 15.402 -1.412 -7.681 1.00 85.25 196 ILE A CA 1
ATOM 1404 C C . ILE A 1 196 ? 16.669 -1.511 -8.528 1.00 85.25 196 ILE A C 1
ATOM 1406 O O . ILE A 1 196 ? 16.825 -2.390 -9.369 1.00 85.25 196 ILE A O 1
ATOM 1410 N N . THR A 1 197 ? 17.580 -0.582 -8.280 1.00 85.62 197 THR A N 1
ATOM 1411 C CA . THR A 1 197 ? 18.889 -0.465 -8.940 1.00 85.62 197 THR A CA 1
ATOM 1412 C C . THR A 1 197 ? 20.037 -0.364 -7.934 1.00 85.62 197 THR A C 1
ATOM 1414 O O . THR A 1 197 ? 21.197 -0.281 -8.323 1.00 85.62 197 THR A O 1
ATOM 1417 N N . GLY A 1 198 ? 19.722 -0.344 -6.638 1.00 86.94 198 GLY A N 1
ATOM 1418 C CA . GLY A 1 198 ? 20.676 -0.250 -5.544 1.00 86.94 198 GLY A CA 1
ATOM 1419 C C . GLY A 1 198 ? 19.975 -0.120 -4.185 1.00 86.94 198 GLY A C 1
ATOM 1420 O O . GLY A 1 198 ? 18.743 -0.153 -4.114 1.00 86.94 198 GLY A O 1
ATOM 1421 N N . PRO A 1 199 ? 20.737 0.073 -3.093 1.00 87.50 199 PRO A N 1
ATOM 1422 C CA . PRO A 1 199 ? 20.190 0.057 -1.733 1.00 87.50 199 PRO A CA 1
ATOM 1423 C C . PRO A 1 199 ? 19.120 1.126 -1.478 1.00 87.50 199 PRO A C 1
ATOM 1425 O O . PRO A 1 199 ? 18.085 0.845 -0.883 1.00 87.50 199 PRO A O 1
ATOM 1428 N N . LEU A 1 200 ? 19.333 2.354 -1.966 1.00 89.56 200 LEU A N 1
ATOM 1429 C CA . LEU A 1 200 ? 18.376 3.448 -1.773 1.00 89.56 200 LEU A CA 1
ATOM 1430 C C . LEU A 1 200 ? 17.040 3.176 -2.483 1.00 89.56 200 LEU A C 1
ATOM 1432 O O . LEU A 1 200 ? 15.979 3.430 -1.916 1.00 89.56 200 LEU A O 1
ATOM 1436 N N . THR A 1 201 ? 17.082 2.662 -3.715 1.00 89.38 201 THR A N 1
ATOM 1437 C CA . THR A 1 201 ? 15.868 2.338 -4.477 1.00 89.38 201 THR A CA 1
ATOM 1438 C C . THR A 1 201 ? 15.144 1.119 -3.913 1.00 89.38 201 THR A C 1
ATOM 1440 O O . THR A 1 201 ? 13.918 1.123 -3.936 1.00 89.38 201 THR A O 1
ATOM 1443 N N . SER A 1 202 ? 15.859 0.148 -3.328 1.00 89.25 202 SER A N 1
ATOM 1444 C CA . SER A 1 202 ? 15.259 -0.939 -2.534 1.00 89.25 202 SER A CA 1
ATOM 1445 C C . SER A 1 202 ? 14.508 -0.399 -1.318 1.00 89.25 202 SER A C 1
ATOM 1447 O O . SER A 1 202 ? 13.305 -0.614 -1.212 1.00 89.25 202 SER A O 1
ATOM 1449 N N . VAL A 1 203 ? 15.146 0.412 -0.465 1.00 92.94 203 VAL A N 1
ATOM 1450 C CA . VAL A 1 203 ? 14.477 0.989 0.718 1.00 92.94 203 VAL A CA 1
ATOM 1451 C C . VAL A 1 203 ? 13.208 1.752 0.331 1.00 92.94 203 VAL A C 1
ATOM 1453 O O . VAL A 1 203 ? 12.171 1.604 0.971 1.00 92.94 203 VAL A O 1
ATOM 1456 N N . ILE A 1 204 ? 13.262 2.550 -0.735 1.00 92.56 204 ILE A N 1
ATOM 1457 C CA . ILE A 1 204 ? 12.108 3.330 -1.197 1.00 92.56 204 ILE A CA 1
ATOM 1458 C C . ILE A 1 204 ? 11.009 2.433 -1.783 1.00 92.56 204 ILE A C 1
ATOM 1460 O O . ILE A 1 204 ? 9.830 2.693 -1.537 1.00 92.56 204 ILE A O 1
ATOM 1464 N N . ALA A 1 205 ? 11.368 1.374 -2.512 1.00 91.19 205 ALA A N 1
ATOM 1465 C CA . ALA A 1 205 ? 10.409 0.388 -3.002 1.00 91.19 205 ALA A CA 1
ATOM 1466 C C . ALA A 1 205 ? 9.709 -0.340 -1.843 1.00 91.19 205 ALA A C 1
ATOM 1468 O O . ALA A 1 205 ? 8.484 -0.463 -1.862 1.00 91.19 205 ALA A O 1
ATOM 1469 N N . VAL A 1 206 ? 10.453 -0.725 -0.801 1.00 93.88 206 VAL A N 1
ATOM 1470 C CA . VAL A 1 206 ? 9.891 -1.337 0.412 1.00 93.88 206 VAL A CA 1
ATOM 1471 C C . VAL A 1 206 ? 8.955 -0.374 1.139 1.00 93.88 206 VAL A C 1
ATOM 1473 O O . VAL A 1 206 ? 7.863 -0.769 1.540 1.00 93.88 206 VAL A O 1
ATOM 1476 N N . LEU A 1 207 ? 9.330 0.903 1.277 1.00 94.69 207 LEU A N 1
ATOM 1477 C CA . LEU A 1 207 ? 8.458 1.914 1.887 1.00 94.69 207 LEU A CA 1
ATOM 1478 C C . LEU A 1 207 ? 7.128 2.049 1.138 1.00 94.69 207 LEU A C 1
ATOM 1480 O O . LEU A 1 207 ? 6.074 2.119 1.773 1.00 94.69 207 LEU A O 1
ATOM 1484 N N . TRP A 1 208 ? 7.169 2.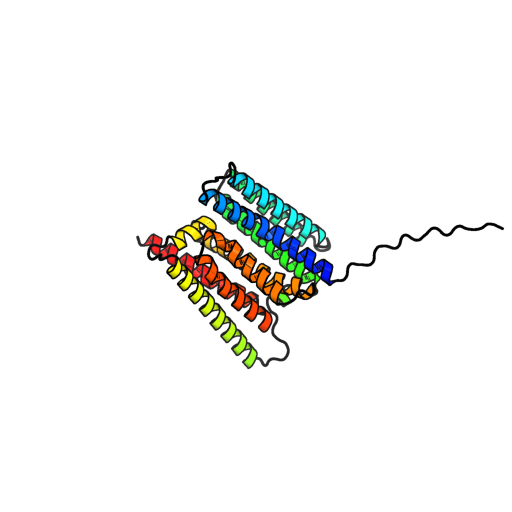065 -0.196 1.00 94.44 208 TRP A N 1
ATOM 1485 C CA . TRP A 1 208 ? 5.956 2.050 -1.009 1.00 94.44 208 TRP A CA 1
ATOM 1486 C C . TRP A 1 208 ? 5.142 0.770 -0.789 1.00 94.44 208 TRP A C 1
ATOM 1488 O O . TRP A 1 208 ? 3.943 0.872 -0.522 1.00 94.44 208 TRP A O 1
ATOM 1498 N N . SER A 1 209 ? 5.788 -0.402 -0.845 1.00 93.50 209 SER A N 1
ATOM 1499 C CA . SER A 1 209 ? 5.163 -1.717 -0.633 1.00 93.50 209 SER A CA 1
ATOM 1500 C C . SER A 1 209 ? 4.369 -1.744 0.671 1.00 93.50 209 SER A C 1
ATOM 1502 O O . SER A 1 209 ? 3.149 -1.899 0.656 1.00 93.50 209 SER A O 1
ATOM 1504 N N . VAL A 1 210 ? 5.001 -1.451 1.811 1.00 96.00 210 VAL A N 1
ATOM 1505 C CA . VAL A 1 210 ? 4.318 -1.550 3.110 1.00 96.00 210 VAL A CA 1
ATOM 1506 C C . VAL A 1 210 ? 3.233 -0.490 3.317 1.00 96.00 210 VAL A C 1
ATOM 1508 O O . VAL A 1 210 ? 2.260 -0.729 4.036 1.00 96.00 210 VAL A O 1
ATOM 1511 N N . VAL A 1 211 ? 3.341 0.675 2.670 1.00 96.81 211 VAL A N 1
ATOM 1512 C CA . VAL A 1 211 ? 2.264 1.677 2.677 1.00 96.81 211 VAL A CA 1
ATOM 1513 C C . VAL A 1 211 ? 1.076 1.207 1.840 1.00 96.81 211 VAL A C 1
ATOM 1515 O O . VAL A 1 211 ? -0.065 1.281 2.302 1.00 96.81 211 VAL A O 1
ATOM 1518 N N . ALA A 1 212 ? 1.318 0.717 0.627 1.00 96.31 212 ALA A N 1
ATOM 1519 C CA . ALA A 1 212 ? 0.262 0.229 -0.250 1.00 96.31 212 ALA A CA 1
ATOM 1520 C C . ALA A 1 212 ? -0.405 -1.031 0.327 1.00 96.31 212 ALA A C 1
ATOM 1522 O O . ALA A 1 212 ? -1.630 -1.139 0.358 1.00 96.31 212 ALA A O 1
ATOM 1523 N N . GLU A 1 213 ? 0.379 -1.970 0.835 1.00 97.50 213 GLU A N 1
ATOM 1524 C CA . GLU A 1 213 ? -0.107 -3.285 1.231 1.00 97.50 213 GLU A CA 1
ATOM 1525 C C . GLU A 1 213 ? -0.642 -3.330 2.655 1.00 97.50 213 GLU A C 1
ATOM 1527 O O . GLU A 1 213 ? -1.721 -3.876 2.889 1.00 97.50 213 GLU A O 1
ATOM 1532 N N . GLU A 1 214 ? 0.062 -2.734 3.613 1.00 98.06 214 GLU A N 1
ATOM 1533 C CA . GLU A 1 214 ? -0.340 -2.832 5.013 1.00 98.06 214 GLU A CA 1
ATOM 1534 C C . GLU A 1 214 ? -1.144 -1.614 5.447 1.00 98.06 214 GLU A C 1
ATOM 1536 O O . GLU A 1 214 ? -2.274 -1.753 5.921 1.00 98.06 214 GLU A O 1
ATOM 1541 N N . LEU A 1 215 ? -0.632 -0.398 5.244 1.00 98.19 215 LEU A N 1
ATOM 1542 C CA . LEU A 1 215 ? -1.374 0.793 5.663 1.00 98.19 215 LEU A CA 1
ATOM 1543 C C . LEU A 1 215 ? -2.691 0.942 4.888 1.00 98.19 215 LEU A C 1
ATOM 1545 O O . LEU A 1 215 ? -3.741 1.176 5.494 1.00 98.19 215 LEU A O 1
ATOM 1549 N N . LEU A 1 216 ? -2.647 0.799 3.563 1.00 97.94 216 LEU A N 1
ATOM 1550 C CA . LEU A 1 216 ? -3.808 0.966 2.700 1.00 97.94 216 LEU A CA 1
ATOM 1551 C C . LEU A 1 216 ? -4.656 -0.312 2.617 1.00 97.94 216 LEU A C 1
ATOM 1553 O O . LEU A 1 216 ? -5.815 -0.283 3.042 1.00 97.94 216 LEU A O 1
ATOM 1557 N N . LEU A 1 217 ? -4.114 -1.416 2.084 1.00 98.12 217 LEU A N 1
ATOM 1558 C CA . LEU A 1 217 ? -4.916 -2.615 1.807 1.00 98.12 217 LEU A CA 1
ATOM 1559 C C . LEU A 1 217 ? -5.319 -3.401 3.057 1.00 98.12 217 LEU A C 1
ATOM 1561 O O . LEU A 1 217 ? -6.368 -4.044 3.029 1.00 98.12 217 LEU A O 1
ATOM 1565 N N . VAL A 1 218 ? -4.564 -3.347 4.156 1.00 98.19 218 VAL A N 1
ATOM 1566 C CA . VAL A 1 218 ? -4.971 -3.976 5.425 1.00 98.19 218 VAL A CA 1
ATOM 1567 C C . VAL A 1 218 ? -5.662 -2.964 6.336 1.00 98.19 218 VAL A C 1
ATOM 1569 O O . VAL A 1 218 ? -6.830 -3.151 6.679 1.00 98.19 218 VAL A O 1
ATOM 1572 N N . GLY A 1 219 ? -4.995 -1.869 6.698 1.00 97.56 219 GLY A N 1
ATOM 1573 C CA . GLY A 1 219 ? -5.504 -0.882 7.651 1.00 97.56 219 GLY A CA 1
ATOM 1574 C C . GLY A 1 219 ? -6.711 -0.095 7.141 1.00 97.56 219 GLY A C 1
ATOM 1575 O O . GLY A 1 219 ? -7.819 -0.208 7.677 1.00 97.56 219 GLY A O 1
ATOM 1576 N N . ALA A 1 220 ? -6.502 0.727 6.110 1.00 97.88 220 ALA A N 1
ATOM 1577 C CA . ALA A 1 220 ? -7.513 1.661 5.621 1.00 97.88 220 ALA A CA 1
ATOM 1578 C C . ALA A 1 220 ? -8.726 0.945 5.013 1.00 97.88 220 ALA A C 1
ATOM 1580 O O . ALA A 1 220 ? -9.856 1.327 5.324 1.00 97.88 220 ALA A O 1
ATOM 1581 N N . VAL A 1 221 ? -8.518 -0.113 4.216 1.00 98.25 221 VAL A N 1
ATOM 1582 C CA . VAL A 1 221 ? -9.609 -0.957 3.693 1.00 98.25 221 VAL A CA 1
ATOM 1583 C C . VAL A 1 221 ? -10.453 -1.510 4.836 1.00 98.25 221 VAL A C 1
ATOM 1585 O O . VAL A 1 221 ? -11.665 -1.313 4.821 1.00 98.25 221 VAL A O 1
ATOM 1588 N N . THR A 1 222 ? -9.837 -2.125 5.853 1.00 97.56 222 THR A N 1
ATOM 1589 C CA . THR A 1 222 ? -10.569 -2.679 7.004 1.00 97.56 222 THR A CA 1
ATOM 1590 C C . THR A 1 222 ? -11.421 -1.618 7.681 1.00 97.56 222 THR A C 1
ATOM 1592 O O . THR A 1 222 ? -12.632 -1.783 7.804 1.00 97.56 222 THR A O 1
ATOM 1595 N N . VAL A 1 223 ? -10.809 -0.501 8.081 1.00 96.69 223 VAL A N 1
ATOM 1596 C CA . VAL A 1 223 ? -11.510 0.534 8.845 1.00 96.69 223 VAL A CA 1
ATOM 1597 C C . VAL A 1 223 ? -12.606 1.198 8.016 1.00 96.69 223 VAL A C 1
ATOM 1599 O O . VAL A 1 223 ? -13.728 1.352 8.497 1.00 96.69 223 VAL A O 1
ATOM 1602 N N . LEU A 1 224 ? -12.310 1.621 6.785 1.00 97.38 224 LEU A N 1
ATOM 1603 C CA . LEU A 1 224 ? -13.277 2.351 5.967 1.00 97.38 224 LEU A CA 1
ATOM 1604 C C . LEU A 1 224 ? -14.425 1.442 5.509 1.00 97.38 224 LEU A C 1
ATOM 1606 O O . LEU A 1 224 ? -15.572 1.890 5.526 1.00 97.38 224 LEU A O 1
ATOM 1610 N N . ALA A 1 225 ? -14.152 0.178 5.172 1.00 97.06 225 ALA A N 1
ATOM 1611 C CA . ALA A 1 225 ? -15.183 -0.783 4.787 1.00 97.06 225 ALA A CA 1
ATOM 1612 C C . ALA A 1 225 ? -16.054 -1.212 5.980 1.00 97.06 225 ALA A C 1
ATOM 1614 O O . ALA A 1 225 ? -17.280 -1.206 5.857 1.00 97.06 225 ALA A O 1
ATOM 1615 N N . ASP A 1 226 ? -15.463 -1.484 7.155 1.00 95.62 226 ASP A N 1
ATOM 1616 C CA . ASP A 1 226 ? -16.229 -1.774 8.379 1.00 95.62 226 ASP A CA 1
ATOM 1617 C C . ASP A 1 226 ? -17.157 -0.591 8.715 1.00 95.62 226 ASP A C 1
ATOM 1619 O O . ASP A 1 226 ? -18.340 -0.769 9.005 1.00 95.62 226 ASP A O 1
ATOM 1623 N N . ARG A 1 227 ? -16.661 0.651 8.602 1.00 95.44 227 ARG A N 1
ATOM 1624 C CA . ARG A 1 227 ? -17.478 1.862 8.815 1.00 95.44 227 ARG A CA 1
ATOM 1625 C C . ARG A 1 227 ? -18.530 2.086 7.738 1.00 95.44 227 ARG A C 1
ATOM 1627 O O . ARG A 1 227 ? -19.544 2.720 8.019 1.00 95.44 227 ARG A O 1
ATOM 1634 N N . ALA A 1 228 ? -18.301 1.579 6.533 1.00 95.62 228 ALA A N 1
ATOM 1635 C CA . ALA A 1 228 ? -19.290 1.554 5.467 1.00 95.62 228 ALA A CA 1
ATOM 1636 C C . ALA A 1 228 ? -20.339 0.441 5.645 1.00 95.62 228 ALA A C 1
ATOM 1638 O O . ALA A 1 228 ? -21.298 0.397 4.875 1.00 95.62 228 ALA A O 1
ATOM 1639 N N . GLY A 1 229 ? -20.186 -0.431 6.650 1.00 95.31 229 GLY A N 1
ATOM 1640 C CA . GLY A 1 229 ? -21.081 -1.559 6.904 1.00 95.31 229 GLY A CA 1
ATOM 1641 C C . GLY A 1 229 ? -20.920 -2.694 5.895 1.00 95.31 229 GLY A C 1
ATOM 1642 O O . GLY A 1 229 ? -21.878 -3.416 5.628 1.00 95.31 229 GLY A O 1
ATOM 1643 N N . TRP A 1 230 ? -19.743 -2.829 5.279 1.00 96.44 230 TRP A N 1
ATOM 1644 C CA . TRP A 1 230 ? -19.486 -3.904 4.324 1.00 96.44 230 TRP A CA 1
ATOM 1645 C C . TRP A 1 230 ? -19.355 -5.246 5.046 1.00 96.44 230 TRP A C 1
ATOM 1647 O O . TRP A 1 230 ? -18.826 -5.328 6.154 1.00 96.44 230 TRP A O 1
ATOM 1657 N N . ALA A 1 231 ? -19.817 -6.320 4.404 1.00 96.94 231 ALA A N 1
ATOM 1658 C CA . ALA A 1 231 ? -19.614 -7.663 4.931 1.00 96.94 231 ALA A CA 1
ATOM 1659 C C . ALA A 1 231 ? -18.120 -8.017 4.930 1.00 96.94 231 ALA A C 1
ATOM 1661 O O . ALA A 1 231 ? -17.391 -7.661 4.004 1.00 96.94 231 ALA A O 1
ATOM 1662 N N . VAL A 1 232 ? -17.681 -8.786 5.930 1.00 96.88 232 VAL A N 1
ATOM 1663 C CA . VAL A 1 232 ? -16.267 -9.161 6.095 1.00 96.88 232 VAL A CA 1
ATOM 1664 C C . VAL A 1 232 ? -15.678 -9.805 4.835 1.00 96.88 232 VAL A C 1
ATOM 1666 O O . VAL A 1 232 ? -14.553 -9.488 4.469 1.00 96.88 232 VAL A O 1
ATOM 1669 N N . GLY A 1 233 ? -16.452 -10.620 4.109 1.00 97.56 233 GLY A N 1
ATOM 1670 C CA . GLY A 1 233 ? -16.008 -11.237 2.854 1.00 97.56 233 GLY A CA 1
ATOM 1671 C C . GLY A 1 233 ? -15.565 -10.223 1.793 1.00 97.56 233 GLY A C 1
ATOM 1672 O O . GLY A 1 233 ? -14.565 -10.453 1.120 1.00 97.56 233 GLY A O 1
ATOM 1673 N N . TRP A 1 234 ? -16.229 -9.064 1.698 1.00 97.75 234 TRP A N 1
ATOM 1674 C CA . TRP A 1 234 ? -15.836 -7.991 0.775 1.00 97.75 234 TRP A CA 1
ATOM 1675 C C . TRP A 1 234 ? -14.533 -7.308 1.187 1.00 97.75 234 TRP A C 1
ATOM 1677 O O . TRP A 1 234 ? -13.765 -6.894 0.325 1.00 97.75 234 TRP A O 1
ATOM 1687 N N . ILE A 1 235 ? -14.257 -7.227 2.490 1.00 97.94 235 ILE A N 1
ATOM 1688 C CA . ILE A 1 235 ? -12.994 -6.690 3.013 1.00 97.94 235 ILE A CA 1
ATOM 1689 C C . ILE A 1 235 ? -11.838 -7.612 2.617 1.00 97.94 235 ILE A C 1
ATOM 1691 O O . ILE A 1 235 ? -10.829 -7.131 2.108 1.00 97.94 235 ILE A O 1
ATOM 1695 N N . TYR A 1 236 ? -12.009 -8.931 2.782 1.00 98.00 236 TYR A N 1
ATOM 1696 C CA . TYR A 1 236 ? -11.020 -9.918 2.333 1.00 98.00 236 TYR A CA 1
ATOM 1697 C C . TYR A 1 236 ? -10.830 -9.868 0.825 1.00 98.00 236 TYR A C 1
ATOM 1699 O O . TYR A 1 236 ? -9.699 -9.767 0.367 1.00 98.00 236 TYR A O 1
ATOM 1707 N N . LEU A 1 237 ? -11.920 -9.891 0.056 1.00 97.69 237 LEU A N 1
ATOM 1708 C CA . LEU A 1 237 ? -11.831 -9.867 -1.399 1.00 97.69 237 LEU A CA 1
ATOM 1709 C C . LEU A 1 237 ? -11.101 -8.616 -1.897 1.00 97.69 237 LEU A C 1
ATOM 1711 O O . LEU A 1 237 ? -10.223 -8.727 -2.746 1.00 97.69 237 LEU A O 1
ATOM 1715 N N . LEU A 1 238 ? -11.420 -7.440 -1.352 1.00 97.06 238 LEU A N 1
ATOM 1716 C CA . LEU A 1 238 ? -10.780 -6.198 -1.770 1.00 97.06 238 LEU A CA 1
ATOM 1717 C C . LEU A 1 238 ? -9.315 -6.138 -1.335 1.00 97.06 238 LEU A C 1
ATOM 1719 O O . LEU A 1 238 ? -8.459 -5.821 -2.151 1.00 97.06 238 LEU A O 1
ATOM 1723 N N . SER A 1 239 ? -9.017 -6.454 -0.075 1.00 97.75 239 SER A N 1
ATOM 1724 C CA . SER A 1 239 ? -7.655 -6.413 0.466 1.00 97.75 239 SER A CA 1
ATOM 1725 C C . SER A 1 239 ? -6.740 -7.420 -0.238 1.00 97.75 239 SER A C 1
ATOM 1727 O O . SER A 1 239 ? -5.735 -7.050 -0.844 1.00 97.75 239 SER A O 1
ATOM 1729 N N . VAL A 1 240 ? -7.135 -8.695 -0.225 1.00 97.88 240 VAL A N 1
ATOM 1730 C CA . VAL A 1 240 ? -6.343 -9.815 -0.743 1.00 97.88 240 VAL A CA 1
ATOM 1731 C C . VAL A 1 240 ? -6.343 -9.822 -2.267 1.00 97.88 240 VAL A C 1
ATOM 1733 O O . VAL A 1 240 ? -5.286 -9.947 -2.878 1.00 97.88 240 VAL A O 1
ATOM 1736 N N . GLY A 1 241 ? -7.508 -9.635 -2.894 1.00 97.06 241 GLY A N 1
ATOM 1737 C CA . GLY A 1 241 ? -7.627 -9.622 -4.351 1.00 97.06 241 GLY A CA 1
ATOM 1738 C C . GLY A 1 241 ? -6.828 -8.487 -4.985 1.00 97.06 241 GLY A C 1
ATOM 1739 O O . GLY A 1 241 ? -6.126 -8.717 -5.966 1.00 97.06 241 GLY A O 1
ATOM 1740 N N . THR A 1 242 ? -6.851 -7.288 -4.390 1.00 95.38 242 THR A N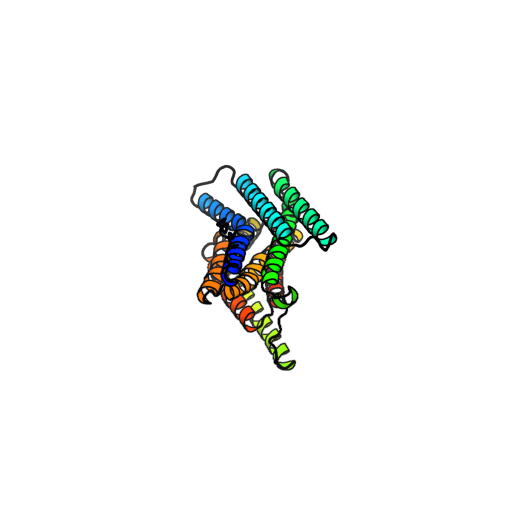 1
ATOM 1741 C CA . THR A 1 242 ? -6.033 -6.172 -4.890 1.00 95.38 242 THR A CA 1
ATOM 1742 C C . THR A 1 242 ? -4.544 -6.441 -4.690 1.00 95.38 242 THR A C 1
ATOM 1744 O O . THR A 1 242 ? -3.770 -6.171 -5.602 1.00 95.38 242 THR A O 1
ATOM 1747 N N . ARG A 1 243 ? -4.125 -7.032 -3.559 1.00 95.38 243 ARG A N 1
ATOM 1748 C CA . ARG A 1 243 ? -2.717 -7.410 -3.340 1.00 95.38 243 ARG A CA 1
ATOM 1749 C C . ARG A 1 243 ? -2.217 -8.371 -4.420 1.00 95.38 243 ARG A C 1
ATOM 1751 O O . ARG A 1 243 ? -1.184 -8.109 -5.027 1.00 95.38 243 ARG A O 1
ATOM 1758 N N . VAL A 1 244 ? -2.973 -9.432 -4.707 1.00 94.38 244 VAL A N 1
ATOM 1759 C CA . VAL A 1 244 ? -2.627 -10.390 -5.771 1.00 94.38 244 VAL A CA 1
ATOM 1760 C C . VAL A 1 244 ? -2.594 -9.700 -7.136 1.00 94.38 244 VAL A C 1
ATOM 1762 O O . VAL A 1 244 ? -1.663 -9.916 -7.905 1.00 94.38 244 VAL A O 1
ATOM 1765 N N . ALA A 1 245 ? -3.567 -8.832 -7.429 1.00 91.62 245 ALA A N 1
ATOM 1766 C CA . ALA A 1 245 ? -3.627 -8.106 -8.696 1.00 91.62 245 ALA A CA 1
ATOM 1767 C C . ALA A 1 245 ? -2.420 -7.174 -8.906 1.00 91.62 245 ALA A C 1
ATOM 1769 O O . ALA A 1 245 ? -1.867 -7.141 -10.004 1.00 91.62 245 ALA A O 1
ATOM 1770 N N . LEU A 1 246 ? -1.966 -6.468 -7.862 1.00 89.38 246 LEU A N 1
ATOM 1771 C CA . LEU A 1 246 ? -0.759 -5.631 -7.918 1.00 89.38 246 LEU A CA 1
ATOM 1772 C C . LEU A 1 246 ? 0.503 -6.449 -8.220 1.00 89.38 246 LEU A C 1
ATOM 1774 O O . LEU A 1 246 ? 1.429 -5.934 -8.838 1.00 89.38 246 LEU A O 1
ATOM 1778 N N . HIS A 1 247 ? 0.506 -7.728 -7.846 1.00 88.31 247 HIS A N 1
ATOM 1779 C CA . HIS A 1 247 ? 1.574 -8.682 -8.135 1.00 88.31 247 HIS A CA 1
ATOM 1780 C C . HIS A 1 247 ? 1.361 -9.471 -9.427 1.00 88.31 247 HIS A C 1
ATOM 1782 O O . HIS A 1 247 ? 2.172 -10.336 -9.743 1.00 88.31 247 HIS A O 1
ATOM 1788 N N . GLY A 1 248 ? 0.320 -9.176 -10.213 1.00 84.00 248 GLY A N 1
ATOM 1789 C CA . GLY A 1 248 ? 0.001 -9.913 -11.440 1.00 84.00 248 GLY A CA 1
ATOM 1790 C C . GLY A 1 248 ? 1.143 -9.940 -12.463 1.00 84.00 248 GLY A C 1
ATOM 1791 O O . GLY A 1 248 ? 1.211 -10.849 -13.291 1.00 84.00 248 GLY A O 1
ATOM 1792 N N . TYR A 1 249 ? 2.099 -9.007 -12.370 1.00 80.25 249 TYR A N 1
ATOM 1793 C CA . TYR A 1 249 ? 3.318 -9.029 -13.177 1.00 80.25 249 TYR A CA 1
ATOM 1794 C C . TYR A 1 249 ? 4.171 -10.297 -12.970 1.00 80.25 249 TYR A C 1
ATOM 1796 O O . TYR A 1 249 ? 4.867 -10.706 -13.900 1.00 80.25 249 TYR A O 1
ATOM 1804 N N . LEU A 1 250 ? 4.035 -10.965 -11.819 1.00 80.56 250 LEU A N 1
ATOM 1805 C CA . LEU A 1 250 ? 4.699 -12.221 -11.449 1.00 80.56 250 LEU A CA 1
ATOM 1806 C C . LEU A 1 250 ? 3.971 -13.490 -11.938 1.00 80.56 250 LEU A C 1
ATOM 1808 O O . LEU A 1 250 ? 4.442 -14.603 -11.700 1.00 80.56 250 LEU A O 1
ATOM 1812 N N . GLY A 1 251 ? 2.813 -13.366 -12.595 1.00 84.19 251 GLY A N 1
ATOM 1813 C CA . GLY A 1 251 ? 2.024 -14.517 -13.042 1.00 84.19 251 GLY A CA 1
ATOM 1814 C C . GLY A 1 251 ? 1.543 -15.387 -11.873 1.00 84.19 251 GLY A C 1
ATOM 1815 O O . GLY A 1 251 ? 1.029 -14.877 -10.879 1.00 84.19 251 GLY A O 1
ATOM 1816 N N . TRP A 1 252 ? 1.710 -16.711 -11.968 1.00 86.38 252 TRP A N 1
ATOM 1817 C CA . TRP A 1 252 ? 1.266 -17.651 -10.925 1.00 86.38 252 TRP A CA 1
ATOM 1818 C C . TRP A 1 252 ? 1.981 -17.464 -9.583 1.00 86.38 252 TRP A C 1
ATOM 1820 O O . TRP A 1 252 ? 1.389 -17.732 -8.536 1.00 86.38 252 TRP A O 1
ATOM 1830 N N . ALA A 1 253 ? 3.207 -16.931 -9.594 1.00 86.12 253 ALA A N 1
ATOM 1831 C CA . ALA A 1 253 ? 3.936 -16.590 -8.376 1.00 86.12 253 ALA A CA 1
ATOM 1832 C C . ALA A 1 253 ? 3.306 -15.410 -7.611 1.00 86.12 253 ALA A C 1
ATOM 1834 O O . ALA A 1 253 ? 3.705 -15.133 -6.489 1.00 86.12 253 ALA A O 1
ATOM 1835 N N . ALA A 1 254 ? 2.278 -14.744 -8.147 1.00 87.56 254 ALA A N 1
ATOM 1836 C CA . ALA A 1 254 ? 1.484 -13.780 -7.390 1.00 87.56 254 ALA A CA 1
ATOM 1837 C C . ALA A 1 254 ? 0.554 -14.447 -6.358 1.00 87.56 254 ALA A C 1
ATOM 1839 O O . ALA A 1 254 ? 0.214 -13.826 -5.351 1.00 87.56 254 ALA A O 1
ATOM 1840 N N . LEU A 1 255 ? 0.124 -15.699 -6.575 1.00 91.88 255 LEU A N 1
ATOM 1841 C CA . LEU A 1 255 ? -0.869 -16.362 -5.717 1.00 91.88 255 LEU A CA 1
ATOM 1842 C C . LEU A 1 255 ? -0.433 -16.529 -4.251 1.00 91.88 255 LEU A C 1
ATOM 1844 O O . LEU A 1 255 ? -1.273 -16.298 -3.379 1.00 91.88 255 LEU A O 1
ATOM 1848 N N . PRO A 1 256 ? 0.835 -16.857 -3.928 1.00 93.25 256 PRO A N 1
ATOM 1849 C CA . PRO A 1 256 ? 1.318 -16.865 -2.547 1.00 93.25 256 PRO A CA 1
ATOM 1850 C C . PRO A 1 256 ? 1.067 -15.555 -1.785 1.00 93.25 256 PRO A C 1
ATOM 1852 O O . PRO A 1 256 ? 0.791 -15.589 -0.587 1.00 93.25 256 PRO A O 1
ATOM 1855 N N . THR A 1 257 ? 1.051 -14.397 -2.457 1.00 93.94 257 THR A N 1
ATOM 1856 C CA . THR A 1 257 ? 0.740 -13.109 -1.801 1.00 93.94 257 THR A CA 1
ATOM 1857 C C . THR A 1 257 ? -0.690 -13.057 -1.247 1.00 93.94 257 THR A C 1
ATOM 1859 O O . THR A 1 257 ? -0.972 -12.285 -0.327 1.00 93.94 257 THR A O 1
ATOM 1862 N N . ALA A 1 258 ? -1.593 -13.927 -1.721 1.00 96.38 258 ALA A N 1
ATOM 1863 C CA . ALA A 1 258 ? -2.921 -14.080 -1.143 1.00 96.38 258 ALA A CA 1
ATOM 1864 C C . ALA A 1 258 ? -2.851 -14.589 0.303 1.00 96.38 258 ALA A C 1
ATOM 1866 O O . ALA A 1 258 ? -3.573 -14.090 1.166 1.00 96.38 258 ALA A O 1
ATOM 1867 N N . LEU A 1 259 ? -1.959 -15.551 0.581 1.00 96.56 259 LEU A N 1
ATOM 1868 C CA . LEU A 1 259 ? -1.735 -16.065 1.932 1.00 96.56 259 LEU A CA 1
ATOM 1869 C C . LEU A 1 259 ? -1.231 -14.947 2.848 1.00 96.56 259 LEU A C 1
ATOM 1871 O O . LEU A 1 259 ? -1.759 -14.788 3.949 1.00 96.56 259 LEU A O 1
ATOM 1875 N N . LEU A 1 260 ? -0.280 -14.139 2.362 1.00 95.75 260 LEU A N 1
ATOM 1876 C CA . LEU A 1 260 ? 0.213 -12.966 3.083 1.00 95.75 260 LEU A CA 1
ATOM 1877 C C . LEU A 1 260 ? -0.940 -12.020 3.436 1.00 95.75 260 LEU A C 1
ATOM 1879 O O . LEU A 1 260 ? -1.158 -11.727 4.610 1.00 95.75 260 LEU A O 1
ATOM 1883 N N . GLY A 1 261 ? -1.739 -11.624 2.439 1.00 97.06 261 GLY A N 1
ATOM 1884 C CA . GLY A 1 261 ? -2.882 -10.732 2.630 1.00 97.06 261 GLY A CA 1
ATOM 1885 C C . GLY A 1 261 ? -3.924 -11.283 3.607 1.00 97.06 261 GLY A C 1
ATOM 1886 O O . GLY A 1 261 ? -4.380 -10.557 4.488 1.00 97.06 261 GLY A O 1
ATOM 1887 N N . VAL A 1 262 ? -4.279 -12.570 3.502 1.00 98.25 262 VAL A N 1
ATOM 1888 C CA . VAL A 1 262 ? -5.238 -13.225 4.411 1.00 98.25 262 VAL A CA 1
ATOM 1889 C C . VAL A 1 262 ? -4.719 -13.215 5.845 1.00 98.25 262 VAL A C 1
ATOM 1891 O O . VAL A 1 262 ? -5.450 -12.816 6.754 1.00 98.25 262 VAL A O 1
ATOM 1894 N N . VAL A 1 263 ? -3.471 -13.638 6.062 1.00 98.06 263 VAL A N 1
ATOM 1895 C CA . VAL A 1 263 ? -2.884 -13.728 7.403 1.00 98.06 263 VAL A CA 1
ATOM 1896 C C . VAL A 1 263 ? -2.723 -12.344 8.021 1.00 98.06 263 VAL A C 1
ATOM 1898 O O . VAL A 1 263 ? -3.135 -12.147 9.161 1.00 98.06 263 VAL A O 1
ATOM 1901 N N . PHE A 1 264 ? -2.188 -11.370 7.286 1.00 98.31 264 PHE A N 1
ATOM 1902 C CA . PHE A 1 264 ? -1.994 -10.013 7.800 1.00 98.31 264 PHE A CA 1
ATOM 1903 C C . PHE A 1 264 ? -3.325 -9.331 8.118 1.00 98.31 264 PHE A C 1
ATOM 1905 O O . PHE A 1 264 ? -3.467 -8.721 9.179 1.00 98.31 264 PHE A O 1
ATOM 1912 N N . LEU A 1 265 ? -4.342 -9.512 7.272 1.00 97.75 265 LEU A N 1
ATOM 1913 C CA . LEU A 1 265 ? -5.686 -9.011 7.541 1.00 97.75 265 LEU A CA 1
ATOM 1914 C C . LEU A 1 265 ? -6.310 -9.675 8.778 1.00 97.75 265 LEU A C 1
ATOM 1916 O O . LEU A 1 265 ? -6.890 -8.983 9.620 1.00 97.75 265 LEU A O 1
ATOM 1920 N N . LEU A 1 266 ? -6.167 -10.997 8.928 1.00 97.38 266 LEU A N 1
ATOM 1921 C CA . LEU A 1 266 ? -6.607 -11.731 10.119 1.00 97.38 266 LEU A CA 1
ATOM 1922 C C . LEU A 1 266 ? -5.906 -11.218 11.381 1.00 97.38 266 LEU A C 1
ATOM 1924 O O . LEU A 1 266 ? -6.579 -10.879 12.357 1.00 97.38 266 LEU A O 1
ATOM 1928 N N . LEU A 1 267 ? -4.574 -11.137 11.361 1.00 96.44 267 LEU A N 1
ATOM 1929 C CA . LEU A 1 267 ? -3.764 -10.660 12.481 1.00 96.44 267 LEU A CA 1
ATOM 1930 C C . LEU A 1 267 ? -4.130 -9.223 12.849 1.00 96.44 267 LEU A C 1
ATOM 1932 O O . LEU A 1 267 ? -4.328 -8.933 14.030 1.00 96.44 267 LEU A O 1
ATOM 1936 N N . TYR A 1 268 ? -4.305 -8.339 11.864 1.00 96.88 268 TYR A N 1
ATOM 1937 C CA . TYR A 1 268 ? -4.704 -6.958 12.114 1.00 96.88 268 TYR A CA 1
ATOM 1938 C C . TYR A 1 268 ? -6.093 -6.876 12.749 1.00 96.88 268 TYR A C 1
ATOM 1940 O O . TYR A 1 268 ? -6.254 -6.246 13.793 1.00 96.88 268 TYR A O 1
ATOM 1948 N N . ARG A 1 269 ? -7.093 -7.568 12.188 1.00 94.62 269 ARG A N 1
ATOM 1949 C CA . ARG A 1 269 ? -8.455 -7.581 12.748 1.00 94.62 269 ARG A CA 1
ATOM 1950 C C . ARG A 1 269 ? -8.514 -8.174 14.154 1.00 94.62 269 ARG A C 1
ATOM 1952 O O . ARG A 1 269 ? -9.409 -7.820 14.919 1.00 94.62 269 ARG A O 1
ATOM 1959 N N . ARG A 1 270 ? -7.601 -9.089 14.493 1.00 93.56 270 ARG A N 1
ATOM 1960 C CA . ARG A 1 270 ? -7.539 -9.726 15.816 1.00 93.56 270 ARG A CA 1
ATOM 1961 C C . ARG A 1 270 ? -6.768 -8.917 16.846 1.00 93.56 270 ARG A C 1
ATOM 1963 O O . ARG A 1 270 ? -7.163 -8.931 18.005 1.00 93.56 270 ARG A O 1
ATOM 1970 N N . THR A 1 271 ? -5.693 -8.248 16.446 1.00 93.56 271 THR A N 1
ATOM 1971 C CA . THR A 1 271 ? -4.744 -7.644 17.394 1.00 93.56 271 THR A CA 1
ATOM 1972 C C . THR A 1 271 ? -4.720 -6.123 17.364 1.00 93.56 271 THR A C 1
ATOM 1974 O O . THR A 1 271 ? -4.373 -5.524 18.375 1.00 93.56 271 THR A O 1
ATOM 1977 N N . GLY A 1 272 ? -5.088 -5.495 16.241 1.00 93.56 272 GLY A N 1
ATOM 1978 C CA . GLY A 1 272 ? -5.015 -4.044 16.044 1.00 93.56 272 GLY A CA 1
ATOM 1979 C C . GLY A 1 272 ? -3.593 -3.485 15.899 1.00 93.56 272 GLY A C 1
ATOM 1980 O O . GLY A 1 272 ? -3.408 -2.270 15.976 1.00 93.56 272 GLY A O 1
ATOM 1981 N N . LEU A 1 273 ? -2.584 -4.342 15.701 1.00 95.00 273 LEU A N 1
ATOM 1982 C CA . LEU A 1 273 ? -1.160 -3.981 15.701 1.00 95.00 273 LEU A CA 1
ATOM 1983 C C . LEU A 1 273 ? -0.607 -3.761 14.282 1.00 95.00 273 LEU A C 1
ATOM 1985 O O . LEU A 1 273 ? 0.296 -4.469 13.843 1.00 95.00 273 LEU A O 1
ATOM 1989 N N . LEU A 1 274 ? -1.142 -2.786 13.542 1.00 96.75 274 LEU A N 1
ATOM 1990 C CA . LEU A 1 274 ? -0.746 -2.571 12.143 1.00 96.75 274 LEU A CA 1
ATOM 1991 C C . LEU A 1 274 ? 0.726 -2.177 11.981 1.00 96.75 274 LEU A C 1
ATOM 1993 O O . LEU A 1 274 ? 1.376 -2.630 11.046 1.00 96.75 274 LEU A O 1
ATOM 1997 N N . LEU A 1 275 ? 1.265 -1.359 12.891 1.00 97.00 275 LEU A N 1
ATOM 1998 C CA . LEU A 1 275 ? 2.662 -0.920 12.822 1.00 97.00 275 LEU A CA 1
ATOM 1999 C C . LEU A 1 275 ? 3.641 -2.092 12.945 1.00 97.00 275 LEU A C 1
ATOM 2001 O O . LEU A 1 275 ? 4.666 -2.120 12.270 1.00 97.00 275 LEU A O 1
ATOM 2005 N N . LEU A 1 276 ? 3.298 -3.075 13.779 1.00 96.31 276 LEU A N 1
ATOM 2006 C CA . LEU A 1 276 ? 4.075 -4.299 13.933 1.00 96.31 276 LEU A CA 1
ATOM 2007 C C . LEU A 1 276 ? 4.100 -5.092 12.619 1.00 96.31 276 LEU A C 1
ATOM 2009 O O . LEU A 1 276 ? 5.159 -5.537 12.192 1.00 96.31 276 LEU A O 1
ATOM 2013 N N . LEU A 1 277 ? 2.942 -5.227 11.967 1.00 97.38 277 LEU A N 1
ATOM 2014 C CA . LEU A 1 277 ? 2.821 -5.906 10.678 1.00 97.38 277 LEU A CA 1
ATOM 2015 C C . LEU A 1 277 ? 3.615 -5.181 9.581 1.00 97.38 277 LEU A C 1
ATOM 2017 O O . LEU A 1 277 ? 4.403 -5.821 8.891 1.00 97.38 277 LEU A O 1
ATOM 2021 N N . ILE A 1 278 ? 3.497 -3.850 9.493 1.00 97.75 278 ILE A N 1
ATOM 2022 C CA . ILE A 1 278 ? 4.320 -3.005 8.608 1.00 97.75 278 ILE A CA 1
ATOM 2023 C C . ILE A 1 278 ? 5.811 -3.285 8.828 1.00 97.75 278 ILE A C 1
ATOM 2025 O O . ILE A 1 278 ? 6.543 -3.502 7.866 1.00 97.75 278 ILE A O 1
ATOM 2029 N N . GLY A 1 279 ? 6.261 -3.301 10.087 1.00 97.69 279 GLY A N 1
ATOM 2030 C CA . GLY A 1 279 ? 7.664 -3.527 10.429 1.00 97.69 279 GLY A CA 1
ATOM 2031 C C . GLY A 1 279 ? 8.165 -4.917 10.036 1.00 97.69 279 GLY A C 1
ATOM 2032 O O . GLY A 1 279 ? 9.253 -5.034 9.475 1.00 97.69 279 GLY A O 1
ATOM 2033 N N . VAL A 1 280 ? 7.372 -5.964 10.288 1.00 97.44 280 VAL A N 1
ATOM 2034 C CA . VAL A 1 280 ? 7.728 -7.342 9.907 1.00 97.44 280 VAL A CA 1
ATOM 2035 C C . VAL A 1 280 ? 7.808 -7.489 8.390 1.00 97.44 280 VAL A C 1
ATOM 2037 O O . VAL A 1 280 ? 8.784 -8.050 7.895 1.00 97.44 280 VAL A O 1
ATOM 2040 N N . HIS A 1 281 ? 6.827 -6.959 7.659 1.00 97.31 281 HIS A N 1
ATOM 2041 C CA . HIS A 1 281 ? 6.818 -7.011 6.199 1.00 97.31 281 HIS A CA 1
ATOM 2042 C C . HIS A 1 281 ? 8.015 -6.245 5.615 1.00 97.31 281 HIS A C 1
ATOM 2044 O O . HIS A 1 281 ? 8.791 -6.817 4.855 1.00 97.31 281 HIS A O 1
ATOM 2050 N N . ALA A 1 282 ? 8.261 -5.010 6.070 1.00 96.38 282 ALA A N 1
ATOM 2051 C CA . ALA A 1 282 ? 9.404 -4.216 5.616 1.00 96.38 282 ALA A CA 1
ATOM 2052 C C . ALA A 1 282 ? 10.744 -4.926 5.860 1.00 96.38 282 ALA A C 1
ATOM 2054 O O . ALA A 1 282 ? 11.623 -4.919 5.001 1.00 96.38 282 ALA A O 1
ATOM 2055 N N . ALA A 1 283 ? 10.912 -5.546 7.032 1.00 95.56 283 ALA A N 1
ATOM 2056 C CA . ALA A 1 283 ? 12.127 -6.284 7.359 1.00 95.56 283 ALA A CA 1
ATOM 2057 C C . ALA A 1 283 ? 12.306 -7.531 6.477 1.00 95.56 283 ALA A C 1
ATOM 2059 O O . ALA A 1 283 ? 13.434 -7.845 6.094 1.00 95.56 283 ALA A O 1
ATOM 2060 N N . ALA A 1 284 ? 11.217 -8.234 6.151 1.00 92.88 284 ALA A N 1
ATOM 2061 C CA . ALA A 1 284 ? 11.257 -9.396 5.272 1.00 92.88 284 ALA A CA 1
ATOM 2062 C C . ALA A 1 284 ? 11.639 -9.018 3.832 1.00 92.88 284 ALA A C 1
ATOM 2064 O O . ALA A 1 284 ? 12.477 -9.705 3.242 1.00 92.88 284 ALA A O 1
ATOM 2065 N N . ASP A 1 285 ? 11.092 -7.922 3.302 1.00 90.75 285 ASP A N 1
ATOM 2066 C CA . ASP A 1 285 ? 11.417 -7.436 1.955 1.00 90.75 285 ASP A CA 1
ATOM 2067 C C . ASP A 1 285 ? 12.854 -6.910 1.882 1.00 90.75 285 ASP A C 1
ATOM 2069 O O . ASP A 1 285 ? 13.614 -7.306 1.003 1.00 90.75 285 ASP A O 1
ATOM 2073 N N . LEU A 1 286 ? 13.283 -6.096 2.858 1.00 90.31 286 LEU A N 1
ATOM 2074 C CA . LEU A 1 286 ? 14.665 -5.603 2.913 1.00 90.31 286 LEU A CA 1
ATOM 2075 C C . LEU A 1 286 ? 15.677 -6.742 3.017 1.00 90.31 286 LEU A C 1
ATOM 2077 O O . LEU A 1 286 ? 16.726 -6.688 2.380 1.00 90.31 286 LEU A O 1
ATOM 2081 N N . ARG A 1 287 ? 15.385 -7.778 3.814 1.00 89.19 287 ARG A N 1
ATOM 2082 C CA . ARG A 1 287 ? 16.248 -8.963 3.899 1.00 89.19 287 ARG A CA 1
ATOM 2083 C C . ARG A 1 287 ? 16.393 -9.622 2.529 1.00 89.19 287 ARG A C 1
ATOM 2085 O O . ARG A 1 287 ? 17.508 -9.992 2.165 1.00 89.19 287 ARG A O 1
ATOM 20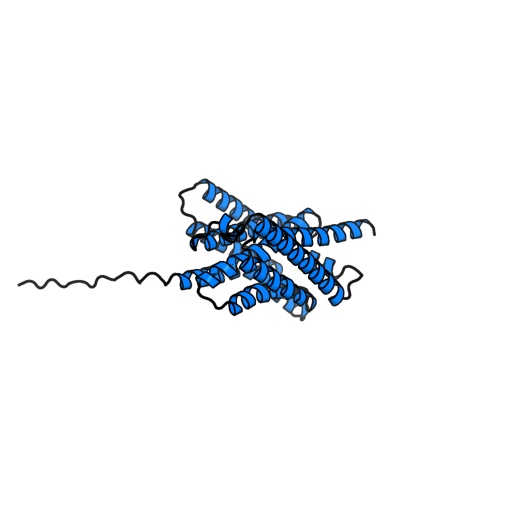92 N N . PHE A 1 288 ? 15.280 -9.802 1.824 1.00 82.88 288 PHE A N 1
ATOM 2093 C CA . PHE A 1 288 ? 15.252 -10.439 0.513 1.00 82.88 288 PHE A CA 1
ATOM 2094 C C . PHE A 1 288 ? 16.058 -9.629 -0.514 1.00 82.88 288 PHE A C 1
ATOM 2096 O O . PHE A 1 288 ? 16.970 -10.163 -1.146 1.00 82.88 288 PHE A O 1
ATOM 2103 N N . ASP A 1 289 ? 15.813 -8.320 -0.587 1.00 82.75 289 ASP A N 1
ATOM 2104 C CA . ASP A 1 289 ? 16.509 -7.418 -1.506 1.00 82.75 289 ASP A CA 1
ATOM 2105 C C . ASP A 1 289 ? 18.015 -7.325 -1.214 1.00 82.75 289 ASP A C 1
ATOM 2107 O O . ASP A 1 289 ? 18.835 -7.399 -2.130 1.00 82.75 289 ASP A O 1
ATOM 2111 N N . ILE A 1 290 ? 18.406 -7.174 0.059 1.00 80.19 290 ILE A N 1
ATOM 2112 C CA . ILE A 1 290 ? 19.819 -7.050 0.452 1.00 80.19 290 ILE A CA 1
ATOM 2113 C C . ILE A 1 290 ? 20.580 -8.341 0.154 1.00 80.19 290 ILE A C 1
ATOM 2115 O O . ILE A 1 290 ? 21.700 -8.266 -0.347 1.00 80.19 290 ILE A O 1
ATOM 2119 N N . ALA A 1 291 ? 19.992 -9.509 0.433 1.00 81.12 291 ALA A N 1
ATOM 2120 C CA . ALA A 1 291 ? 20.628 -10.788 0.122 1.00 81.12 291 ALA A CA 1
ATOM 2121 C C . ALA A 1 291 ? 20.966 -10.881 -1.375 1.00 81.12 291 ALA A C 1
ATOM 2123 O O . ALA A 1 291 ? 22.102 -11.176 -1.734 1.00 81.12 291 ALA A O 1
ATOM 2124 N N . HIS A 1 292 ? 20.026 -10.509 -2.246 1.00 74.00 292 HIS A N 1
ATOM 2125 C CA . HIS A 1 292 ? 20.246 -10.519 -3.691 1.00 74.00 292 HIS A CA 1
ATOM 2126 C C . HIS A 1 292 ? 21.232 -9.459 -4.185 1.00 74.00 292 HIS A C 1
ATOM 2128 O O . HIS A 1 292 ? 22.028 -9.737 -5.084 1.00 74.00 292 HIS A O 1
ATOM 2134 N N . LEU A 1 293 ? 21.228 -8.262 -3.591 1.00 77.12 293 LEU A N 1
ATOM 2135 C CA . LEU A 1 293 ? 22.230 -7.240 -3.900 1.00 77.12 293 LEU A CA 1
ATOM 2136 C C . LEU A 1 293 ? 23.646 -7.708 -3.534 1.00 77.12 293 LEU A C 1
ATOM 2138 O O . LEU A 1 293 ? 24.583 -7.427 -4.278 1.00 77.12 293 LEU A O 1
ATOM 2142 N N . LEU A 1 294 ? 23.809 -8.423 -2.417 1.00 79.88 294 LEU A N 1
ATOM 2143 C CA . LEU A 1 294 ? 25.101 -8.966 -1.993 1.00 79.88 294 LEU A CA 1
ATOM 2144 C C . LEU A 1 294 ? 25.557 -10.127 -2.883 1.00 79.88 294 LEU A C 1
ATOM 2146 O O . LEU A 1 294 ? 26.713 -10.136 -3.302 1.00 79.88 294 LEU A O 1
ATOM 2150 N N . ASP A 1 295 ? 24.662 -11.053 -3.233 1.00 77.38 295 ASP A N 1
ATOM 2151 C CA . ASP A 1 295 ? 24.984 -12.174 -4.126 1.00 77.38 295 ASP A CA 1
ATOM 2152 C C . ASP A 1 295 ? 25.492 -11.679 -5.489 1.00 77.38 295 ASP A C 1
ATOM 2154 O O . ASP A 1 295 ? 26.477 -12.202 -6.017 1.00 77.38 295 ASP A O 1
ATOM 2158 N N . GLY A 1 296 ? 24.879 -10.619 -6.029 1.00 72.38 296 GLY A N 1
ATOM 2159 C CA . GLY A 1 296 ? 25.289 -9.996 -7.289 1.00 72.38 296 GLY A CA 1
ATOM 2160 C C . GLY A 1 296 ? 26.670 -9.329 -7.262 1.00 72.38 296 GLY A C 1
ATOM 2161 O O . GLY A 1 296 ? 27.274 -9.181 -8.317 1.00 72.38 296 GLY A O 1
ATOM 2162 N N . LEU A 1 297 ? 27.194 -8.953 -6.089 1.00 73.00 297 LEU A N 1
ATOM 2163 C CA . LEU A 1 297 ? 28.552 -8.403 -5.949 1.00 73.00 297 LEU A CA 1
ATOM 2164 C C . LEU A 1 297 ? 29.638 -9.487 -5.890 1.00 73.00 297 LEU A C 1
ATOM 2166 O O . LEU A 1 297 ? 30.818 -9.177 -6.033 1.00 73.00 297 LEU A O 1
ATOM 2170 N N . THR A 1 298 ? 29.254 -10.739 -5.629 1.00 75.62 298 THR A N 1
ATOM 2171 C CA . THR A 1 298 ? 30.191 -11.864 -5.451 1.00 75.62 298 THR A CA 1
ATOM 2172 C C . THR A 1 298 ? 30.382 -12.727 -6.700 1.00 75.62 298 THR A C 1
ATOM 2174 O O . THR A 1 298 ? 31.192 -13.653 -6.671 1.00 75.62 298 THR A O 1
ATOM 2177 N N . ARG A 1 299 ? 29.654 -12.433 -7.783 1.00 63.81 299 ARG A N 1
ATOM 2178 C CA . ARG A 1 299 ? 29.765 -13.086 -9.095 1.00 63.81 299 ARG A CA 1
ATOM 2179 C C . ARG A 1 299 ? 30.454 -12.164 -10.091 1.00 63.81 299 ARG A C 1
ATOM 2181 O O . ARG A 1 299 ? 31.191 -12.705 -10.943 1.00 63.81 299 ARG A O 1
#

pLDDT: mean 87.34, std 13.05, range [38.91, 98.31]

Radius of gyration: 21.92 Å; Cα contacts (8 Å, |Δi|>4): 311; chains: 1; bounding box: 87×64×59 Å

Solvent-accessible surface area (backbone atoms only — not comparable to full-atom values): 16052 Å² total; per-residue (Å²): 139,84,85,81,82,80,75,82,78,83,70,75,79,77,80,74,58,74,26,65,56,29,45,51,51,45,54,51,49,48,47,45,65,42,39,45,57,54,48,51,49,50,50,53,52,36,35,76,73,74,50,68,60,89,59,50,71,57,52,48,45,51,42,43,48,51,25,52,51,52,51,48,56,50,43,56,77,70,50,73,81,89,45,66,67,56,56,50,51,49,50,54,42,47,52,47,19,48,53,23,41,60,37,45,82,84,36,70,86,28,48,60,54,17,52,47,26,48,39,52,50,46,51,49,46,45,42,52,59,47,33,74,75,73,41,51,61,59,54,58,34,60,25,76,65,84,92,61,52,70,71,56,47,52,52,51,52,52,51,50,52,52,53,52,47,52,42,52,52,51,32,53,53,47,29,43,58,67,62,71,40,93,83,44,58,62,59,50,51,50,28,60,73,68,55,41,83,49,72,70,34,40,56,45,41,39,54,37,47,32,41,54,52,37,51,38,33,36,48,37,42,44,54,28,36,55,54,33,67,52,57,68,69,57,47,49,48,53,29,22,49,47,52,24,57,74,32,46,86,57,50,78,41,14,56,43,47,34,57,45,36,51,50,52,40,51,49,32,77,71,42,29,42,41,50,59,52,34,51,50,51,39,51,53,50,50,52,54,53,49,52,52,57,52,55,66,73,76,110

Secondary structure (DSSP, 8-state):
----------PPPPPPPHHHHHHHHHHHHHHHHHHHHHHHHHHHHHHHTT---TTHHHHHHHHHHHHHHHHHHHHHHHS-TT-HHHHHHHHHHHHHHHHHHHHTTT-GGGHHHHHHHHHHHHHHHHHHHHHTTT--HHHHH--PPTT--HHHHHHHHHHHHHHHHHHHHHHHHHHHHHTT-TTSHHHHHHHHHHT--SHHHHHHHHHHHHIIIIIIIIIIHHHHHHHTT--HHHHHHHHHHHHHHHTGGGGGGGTHHHHHHHHHHHHHHHH--HHHHHHHHHHHHHHHHHHHHHHHH--

Sequence (299 aa):
MSTVASHPVTGNPPPAAPGRASGRHLAGLLLVALGPTAVSVALDALSRAGHPVPGERVADVVLRLISIFAATVWLVLLTRPSAWWRSLLLTALSSTALIAEAALLTHPGARPVAVAGVTGLVAWLALVLVSRTGLTPRQLLERPTPGISESRQLVTVALTVAIAVVTCLVVQAQMTAITDDPAGIYATAQAKAVGITGPLTSVIAVLWSVVAEELLLVGAVTVLADRAGWAVGWIYLLSVGTRVALHGYLGWAALPTALLGVVFLLLYRRTGLLLLLIGVHAAADLRFDIAHLLDGLTR